Protein AF-A0A815RSJ5-F1 (afdb_monomer_lite)

Radius of gyration: 25.05 Å; chains: 1; bounding box: 71×48×72 Å

Sequence (304 aa):
MDLLEYSMAPLLKPIFGGISSICAVGWFISDLWLIIIIMQFIYINKNDDKRVDIVYCIWFLLITLVNIRWSYTSPRSTTPSTSPETLPFLNHNMFKRIFIRTSFGLLFHFCGLMYRKHIEKYQAILFTGRNFLLAFIIICQIVYYYGNDTYYLHYNADFKFAPVWLPILTSCIGIYLYIFVAKCASKHIADDDILIKIGNETYHIMCLHLLVYFFLNIIMITMFQEKNFQFLISNEIYRYQSEKNWPLYLSSALLIPTFGAIYTRKLAKRIIGSIISAKLNRKLTHSPYFSTLVHKRHYDELLK

pLDDT: mean 71.58, std 17.38, range [36.09, 95.31]

Secondary structure (DSSP, 8-state):
--SHHHHHHHHHHHHHHHHHHHHHHHHHHHHHHHHHHHHHHHHHT--S-HHHHHHHHHHHHHHHHHHHHHHHHSPP--S----TTS-GGG-HHHHHHHHHHHHHHHHHHHHHHHIIIIIGGGHHHHS-HHHHHHHHHHHHHHHHHH-----BTTTT-B-TT--TTHHHHHHHHHHHHHHHHHHHHHTSS-TTSHHHHHHHTHHHHHHHHHHHHHHHHHHHHHHHT-TTHHHHHS-TT--TTHHHHHHHHHHHHHHHHHHHHHHHHHHHHHHHHHHHHHHHHHHHTT-TT--SSSTTHHHHHHT-

Organism: Adineta ricciae (NCBI:txid249248)

Foldseek 3Di:
DPDVCVVCVVVCLVVVLLVLLVCLLVLVVVLVVVLVVVVVVCVVVDDPDLVSLVVQLVVLLVQLLVLLVVLVPDDPPPDPPPDPPDPPPDDPQSVSLSSNLSSVVSNVVSVVVSCVPPPVVCCVVCLDPVNLVVLVVVLVVLCVPVNPQDQDSSPRSDRDPDNSCSVVSNVVSVVSNVVSVCVVVVVVDDCPDPVVLLVVQVVLLSSCLLVQQLVQLVVVCVVVVDPPSSVSSSDSPDRPVCVVCVVVSVCRSRPVSSVVVVVVVVVVVVVVVVVVVVVVVVVVVPDPDDDDDPPPPVVVVVVD

Structure (mmCIF, N/CA/C/O backbone):
data_AF-A0A815RSJ5-F1
#
_entry.id   AF-A0A815RSJ5-F1
#
loop_
_atom_site.group_PDB
_atom_site.id
_atom_site.type_symbol
_atom_site.label_atom_id
_atom_site.label_alt_id
_atom_site.label_comp_id
_atom_site.label_asym_id
_atom_site.label_entity_id
_atom_site.label_seq_id
_atom_site.pdbx_PDB_ins_code
_atom_site.Cartn_x
_atom_site.Cartn_y
_atom_site.Cartn_z
_atom_site.occupancy
_atom_site.B_iso_or_equiv
_atom_site.auth_seq_id
_atom_site.auth_comp_id
_atom_site.auth_asym_id
_atom_site.auth_atom_id
_atom_site.pdbx_PDB_model_num
ATOM 1 N N . MET A 1 1 ? 49.356 -13.315 -9.509 1.00 47.16 1 MET A N 1
ATOM 2 C CA . MET A 1 1 ? 48.293 -13.548 -8.514 1.00 47.16 1 MET A CA 1
ATOM 3 C C . MET A 1 1 ? 46.963 -13.664 -9.268 1.00 47.16 1 MET A C 1
ATOM 5 O O . MET A 1 1 ? 45.997 -13.046 -8.875 1.00 47.16 1 MET A O 1
ATOM 9 N N . ASP A 1 2 ? 46.916 -14.447 -10.366 1.00 45.62 2 ASP A N 1
ATOM 10 C CA . ASP A 1 2 ? 46.020 -14.133 -11.508 1.00 45.62 2 ASP A CA 1
ATOM 11 C C . ASP A 1 2 ? 45.452 -15.357 -12.257 1.00 45.62 2 ASP A C 1
ATOM 13 O O . ASP A 1 2 ? 45.192 -15.300 -13.453 1.00 45.62 2 ASP A O 1
ATOM 17 N N . LEU A 1 3 ? 45.250 -16.496 -11.590 1.00 39.69 3 LEU A N 1
ATOM 18 C CA . LEU A 1 3 ? 44.583 -17.661 -12.215 1.00 39.69 3 LEU A CA 1
ATOM 19 C C . LEU A 1 3 ? 43.411 -18.215 -11.392 1.00 39.69 3 LEU A C 1
ATOM 21 O O . LEU A 1 3 ? 42.549 -18.901 -11.935 1.00 39.69 3 LEU A O 1
ATOM 25 N N . LEU A 1 4 ? 43.328 -17.868 -10.103 1.00 39.19 4 LEU A N 1
ATOM 26 C CA . LEU A 1 4 ? 42.218 -18.250 -9.221 1.00 39.19 4 LEU A CA 1
ATOM 27 C C . LEU A 1 4 ? 41.029 -17.274 -9.285 1.00 39.19 4 LEU A C 1
ATOM 29 O O . LEU A 1 4 ? 39.892 -17.701 -9.104 1.00 39.19 4 LEU A O 1
ATOM 33 N N . GLU A 1 5 ? 41.250 -15.994 -9.605 1.00 38.41 5 GLU A N 1
ATOM 34 C CA . GLU A 1 5 ? 40.162 -15.005 -9.725 1.00 38.41 5 GLU A CA 1
ATOM 35 C C . GLU A 1 5 ? 39.286 -15.227 -10.969 1.00 38.41 5 GLU A C 1
ATOM 37 O O . GLU A 1 5 ? 38.069 -15.041 -10.915 1.00 38.41 5 GLU A O 1
ATOM 42 N N . TYR A 1 6 ? 39.864 -15.713 -12.071 1.00 43.78 6 TYR A N 1
ATOM 43 C CA . TYR A 1 6 ? 39.133 -15.886 -13.331 1.00 43.78 6 TYR A CA 1
ATOM 44 C C . TYR A 1 6 ? 38.198 -17.108 -13.343 1.00 43.78 6 TYR A C 1
ATOM 46 O O . TYR A 1 6 ? 37.181 -17.090 -14.036 1.00 43.78 6 TYR A O 1
ATOM 54 N N . SER A 1 7 ? 38.489 -18.159 -12.561 1.00 50.09 7 SER A N 1
ATOM 55 C CA . SER A 1 7 ? 37.645 -19.369 -12.523 1.00 50.09 7 SER A CA 1
ATOM 56 C C . SER A 1 7 ? 36.479 -19.269 -11.530 1.00 50.09 7 SER A C 1
ATOM 58 O O . SER A 1 7 ? 35.445 -19.908 -11.722 1.00 50.09 7 SER A O 1
ATOM 60 N N . MET A 1 8 ? 36.604 -18.418 -10.507 1.00 39.16 8 MET A N 1
ATOM 61 C CA . MET A 1 8 ? 35.569 -18.192 -9.492 1.00 39.16 8 MET A CA 1
ATOM 62 C C . MET A 1 8 ? 34.555 -17.115 -9.905 1.00 39.16 8 MET A C 1
ATOM 64 O O . MET A 1 8 ? 33.393 -17.178 -9.501 1.00 39.16 8 MET A O 1
ATOM 68 N N . ALA A 1 9 ? 34.945 -16.155 -10.750 1.00 44.59 9 ALA A N 1
ATOM 69 C CA . ALA A 1 9 ? 34.082 -15.068 -11.219 1.00 44.59 9 ALA A CA 1
ATOM 70 C C . ALA A 1 9 ? 32.725 -15.511 -11.827 1.00 44.59 9 ALA A C 1
ATOM 72 O O . ALA A 1 9 ? 31.704 -14.929 -11.448 1.00 44.59 9 ALA A O 1
ATOM 73 N N . PRO A 1 10 ? 32.635 -16.531 -12.711 1.00 47.91 10 PRO A N 1
ATOM 74 C CA . PRO A 1 10 ? 31.347 -16.976 -13.258 1.00 47.91 10 PRO A CA 1
ATOM 75 C C . PRO A 1 10 ? 30.471 -17.721 -12.238 1.00 47.91 10 PRO A C 1
ATOM 77 O O . PRO A 1 10 ? 29.250 -17.720 -12.381 1.00 47.91 10 PRO A O 1
ATOM 80 N N . LEU A 1 11 ? 31.070 -18.309 -11.197 1.00 42.56 11 LEU A N 1
ATOM 81 C CA . LEU A 1 11 ? 30.381 -19.060 -10.140 1.00 42.56 11 LEU A CA 1
ATOM 82 C C . LEU A 1 11 ? 29.892 -18.142 -9.006 1.00 42.56 11 LEU A C 1
ATOM 84 O O . LEU A 1 11 ? 28.826 -18.360 -8.434 1.00 42.56 11 LEU A O 1
ATOM 88 N N . LEU A 1 12 ? 30.629 -17.063 -8.737 1.00 39.44 12 LEU A N 1
ATOM 89 C CA . LEU A 1 12 ? 30.280 -16.034 -7.759 1.00 39.44 12 LEU A CA 1
ATOM 90 C C . LEU A 1 12 ? 29.267 -15.015 -8.303 1.00 39.44 12 LEU A C 1
ATOM 92 O O . LEU A 1 12 ? 28.431 -14.530 -7.545 1.00 39.44 12 LEU A O 1
ATOM 96 N N . LYS A 1 13 ? 29.269 -14.721 -9.611 1.00 40.50 13 LYS A N 1
ATOM 97 C CA . LYS A 1 13 ? 28.299 -13.813 -10.260 1.00 40.50 13 LYS A CA 1
ATOM 98 C C . LYS A 1 13 ? 26.822 -14.127 -9.953 1.00 40.50 13 LYS A C 1
ATOM 100 O O . LYS A 1 13 ? 26.101 -13.198 -9.596 1.00 40.50 13 LYS A O 1
ATOM 105 N N . PRO A 1 14 ? 26.333 -15.380 -10.061 1.00 40.97 14 PRO A N 1
ATO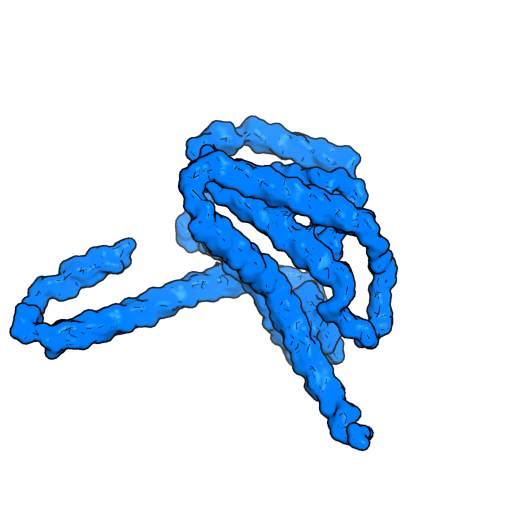M 106 C CA . PRO A 1 14 ? 24.950 -15.712 -9.713 1.00 40.97 14 PRO A CA 1
ATOM 107 C C . PRO A 1 14 ? 24.681 -15.651 -8.204 1.00 40.97 14 PRO A C 1
ATOM 109 O O . PRO A 1 14 ? 23.566 -15.317 -7.815 1.00 40.97 14 PRO A O 1
ATOM 112 N N . ILE A 1 15 ? 25.684 -15.899 -7.354 1.00 40.94 15 ILE A N 1
ATOM 113 C CA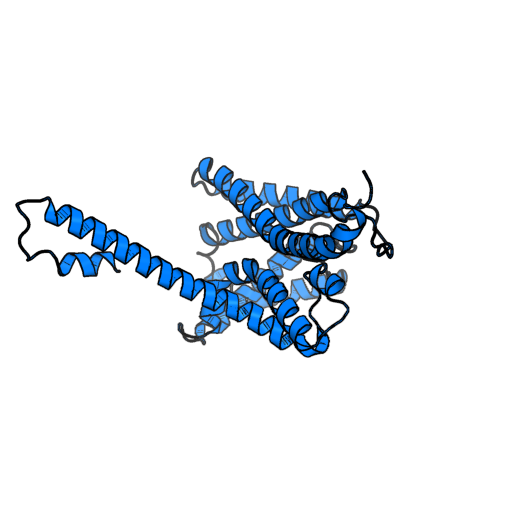 . ILE A 1 15 ? 25.560 -15.766 -5.894 1.00 40.94 15 ILE A CA 1
ATOM 114 C C . ILE A 1 15 ? 25.423 -14.286 -5.516 1.00 40.94 15 ILE A C 1
ATOM 116 O O . ILE A 1 15 ? 24.490 -13.923 -4.808 1.00 40.94 15 ILE A O 1
ATOM 120 N N . PHE A 1 16 ? 26.271 -13.408 -6.055 1.00 40.53 16 PHE A N 1
ATOM 121 C CA . PHE A 1 16 ? 26.175 -11.962 -5.836 1.00 40.53 16 PHE A CA 1
ATOM 122 C C . PHE A 1 16 ? 24.953 -11.329 -6.517 1.00 40.53 16 PHE A C 1
ATOM 124 O O . PHE A 1 16 ? 24.381 -10.392 -5.969 1.00 40.53 16 PHE A O 1
ATOM 131 N N . GLY A 1 17 ? 24.508 -11.858 -7.661 1.00 36.81 17 GLY A N 1
ATOM 132 C CA . GLY A 1 17 ? 23.245 -11.478 -8.299 1.00 36.81 17 GLY A CA 1
ATOM 133 C C . GLY A 1 17 ? 22.021 -11.907 -7.486 1.00 36.81 17 GLY A C 1
ATOM 134 O O . GLY A 1 17 ? 21.095 -11.129 -7.328 1.00 36.81 17 GLY A O 1
ATOM 135 N N . GLY A 1 18 ? 22.034 -13.105 -6.895 1.00 38.84 18 GLY A N 1
ATOM 136 C CA . GLY A 1 18 ? 20.998 -13.548 -5.959 1.00 38.84 18 GLY A CA 1
ATOM 137 C C . GLY A 1 18 ? 20.997 -12.743 -4.657 1.00 38.84 18 GLY A C 1
ATOM 138 O O . GLY A 1 18 ? 19.932 -12.382 -4.166 1.00 38.84 18 GLY A O 1
ATOM 139 N N . ILE A 1 19 ? 22.175 -12.395 -4.128 1.00 41.12 19 ILE A N 1
ATOM 140 C CA . ILE A 1 19 ? 22.313 -11.496 -2.974 1.00 41.12 19 ILE A CA 1
ATOM 141 C C . ILE A 1 19 ? 21.809 -10.095 -3.325 1.00 41.12 19 ILE A C 1
ATOM 143 O O . ILE A 1 19 ? 21.107 -9.510 -2.512 1.00 41.12 19 ILE A O 1
ATOM 147 N N . SER A 1 20 ? 22.083 -9.562 -4.521 1.00 36.75 20 SER A N 1
ATOM 148 C CA . SER A 1 20 ? 21.582 -8.239 -4.917 1.00 36.75 20 SER A CA 1
ATOM 149 C C . SER A 1 20 ? 20.056 -8.205 -5.030 1.00 36.75 20 SER A C 1
ATOM 151 O O . SER A 1 20 ? 19.460 -7.209 -4.637 1.00 36.75 20 SER A O 1
ATOM 153 N N . SER A 1 21 ? 19.420 -9.302 -5.446 1.00 37.41 21 SER A N 1
ATOM 154 C CA . SER A 1 21 ? 17.959 -9.465 -5.460 1.00 37.41 21 SER A CA 1
ATOM 155 C C . SER A 1 21 ? 17.365 -9.696 -4.073 1.00 37.41 21 SER A C 1
ATOM 157 O O . SER A 1 21 ? 16.311 -9.173 -3.750 1.00 37.41 21 SER A O 1
ATOM 159 N N . ILE A 1 22 ? 18.050 -10.426 -3.191 1.00 41.84 22 ILE A N 1
ATOM 160 C CA . ILE A 1 22 ? 17.651 -10.513 -1.777 1.00 41.84 22 ILE A CA 1
ATOM 161 C C . ILE A 1 22 ? 17.796 -9.140 -1.103 1.00 41.84 22 ILE A C 1
ATOM 163 O O . ILE A 1 22 ? 16.955 -8.761 -0.294 1.00 41.84 22 ILE A O 1
ATOM 167 N N . CYS A 1 23 ? 18.826 -8.366 -1.457 1.00 40.06 23 CYS A N 1
ATOM 168 C CA . CYS A 1 23 ? 19.048 -6.996 -0.997 1.00 40.06 23 CYS A CA 1
ATOM 169 C C . CYS A 1 23 ? 18.103 -5.985 -1.642 1.00 40.06 23 CYS A C 1
ATOM 171 O O . CYS A 1 23 ? 17.888 -4.926 -1.061 1.00 40.06 23 CYS A O 1
ATOM 173 N N . ALA A 1 24 ? 17.531 -6.288 -2.802 1.00 39.97 24 ALA A N 1
ATOM 174 C CA . ALA A 1 24 ? 16.532 -5.448 -3.421 1.00 39.97 24 ALA A CA 1
ATOM 175 C C . ALA A 1 24 ? 15.126 -5.783 -2.842 1.00 39.97 24 ALA A C 1
ATOM 177 O O . ALA A 1 24 ? 14.428 -4.884 -2.400 1.00 39.97 24 ALA A O 1
ATOM 178 N N . VAL A 1 25 ? 14.786 -7.025 -2.492 1.00 44.03 25 VAL A N 1
ATOM 179 C CA . VAL A 1 25 ? 13.649 -7.279 -1.578 1.00 44.03 25 VAL A CA 1
ATOM 180 C C . VAL A 1 25 ? 13.956 -6.629 -0.218 1.00 44.03 25 VAL A C 1
ATOM 182 O O . VAL A 1 25 ? 13.093 -6.064 0.461 1.00 44.03 25 VAL A O 1
ATOM 185 N N . GLY A 1 26 ? 15.247 -6.615 0.109 1.00 44.78 26 GLY A N 1
ATOM 186 C CA . GLY A 1 26 ? 15.879 -5.857 1.166 1.00 44.78 26 GLY A CA 1
ATOM 187 C C . GLY A 1 26 ? 15.714 -4.340 1.071 1.00 44.78 26 GLY A C 1
ATOM 188 O O . GLY A 1 26 ? 15.792 -3.727 2.123 1.00 44.78 26 GLY A O 1
ATOM 189 N N . TRP A 1 27 ? 15.439 -3.719 -0.090 1.00 51.06 27 TRP A N 1
ATOM 190 C CA . TRP A 1 27 ? 15.245 -2.262 -0.188 1.00 51.06 27 TRP A CA 1
ATOM 191 C C . TRP A 1 27 ? 13.913 -1.854 0.437 1.00 51.06 27 TRP A C 1
ATOM 193 O O . TRP A 1 27 ? 13.852 -0.866 1.162 1.00 51.06 27 TRP A O 1
ATOM 203 N N . PHE A 1 28 ? 12.849 -2.643 0.239 1.00 52.19 28 PHE A N 1
ATOM 204 C CA . PHE A 1 28 ? 11.576 -2.392 0.921 1.00 52.19 28 PHE A CA 1
ATOM 205 C C . PHE A 1 28 ? 11.708 -2.660 2.419 1.00 52.19 28 PHE A C 1
ATOM 207 O O . PHE A 1 28 ? 11.198 -1.897 3.232 1.00 52.19 28 PHE A O 1
ATOM 214 N N . ILE A 1 29 ? 12.442 -3.716 2.787 1.00 54.44 29 ILE A N 1
ATOM 215 C CA . ILE A 1 29 ? 12.760 -4.033 4.181 1.00 54.44 29 ILE A CA 1
ATOM 216 C C . ILE A 1 29 ? 13.626 -2.928 4.802 1.00 54.44 29 ILE A C 1
ATOM 218 O O . ILE A 1 29 ? 13.365 -2.552 5.935 1.00 54.44 29 ILE A O 1
ATOM 222 N N . SER A 1 30 ? 14.603 -2.358 4.093 1.00 56.44 30 SER A N 1
ATOM 223 C CA . SER A 1 30 ? 15.449 -1.266 4.582 1.00 56.44 30 SER A CA 1
ATOM 224 C C . SER A 1 30 ? 14.679 0.041 4.693 1.00 56.44 30 SER A C 1
ATOM 226 O O . SER A 1 30 ? 14.844 0.737 5.688 1.00 56.44 30 SER A O 1
ATOM 228 N N . ASP A 1 31 ? 13.800 0.344 3.733 1.00 61.44 31 ASP A N 1
ATOM 229 C CA . ASP A 1 31 ? 12.879 1.482 3.808 1.00 61.44 31 ASP A CA 1
ATOM 230 C C . ASP A 1 31 ? 11.940 1.303 5.011 1.00 61.44 31 ASP A C 1
ATOM 232 O O . ASP A 1 31 ? 11.745 2.228 5.794 1.00 61.44 31 ASP A O 1
ATOM 236 N N . LEU A 1 32 ? 11.426 0.089 5.237 1.00 61.50 32 LEU A N 1
ATOM 237 C CA . LEU A 1 32 ? 10.630 -0.257 6.414 1.00 61.50 32 LEU A CA 1
ATOM 238 C C . LEU A 1 32 ? 11.408 -0.156 7.718 1.00 61.50 32 LEU A C 1
ATOM 240 O O . LEU A 1 32 ? 10.877 0.368 8.686 1.00 61.50 32 LEU A O 1
ATOM 244 N N . TRP A 1 33 ? 12.643 -0.648 7.772 1.00 63.12 33 TRP A N 1
ATOM 245 C CA . TRP A 1 33 ? 13.498 -0.534 8.951 1.00 63.12 33 TRP A CA 1
ATOM 246 C C . TRP A 1 33 ? 13.821 0.922 9.240 1.00 63.12 33 TRP A C 1
ATOM 248 O O . TRP A 1 33 ? 13.746 1.330 10.392 1.00 63.12 33 TRP A O 1
ATOM 258 N N . LEU A 1 34 ? 14.108 1.721 8.214 1.00 66.12 34 LEU A N 1
ATOM 259 C CA . LEU A 1 34 ? 14.315 3.156 8.348 1.00 66.12 34 LEU A CA 1
ATOM 260 C C . LEU A 1 34 ? 13.045 3.834 8.874 1.00 66.12 34 LEU A C 1
ATOM 262 O O . LEU A 1 34 ? 13.120 4.610 9.823 1.00 66.12 34 LEU A O 1
ATOM 266 N N . ILE A 1 35 ? 11.876 3.479 8.333 1.00 64.94 35 ILE A N 1
ATOM 267 C CA . ILE A 1 35 ? 10.573 3.923 8.838 1.00 64.94 35 ILE A CA 1
ATOM 268 C C . ILE A 1 35 ? 10.404 3.519 10.305 1.00 64.94 35 ILE A C 1
ATOM 270 O O . ILE A 1 35 ? 10.089 4.373 11.122 1.00 64.94 35 ILE A O 1
ATOM 274 N N . ILE A 1 36 ? 10.654 2.260 10.668 1.00 66.44 36 ILE A N 1
ATOM 275 C CA . ILE A 1 36 ? 10.516 1.741 12.034 1.00 66.44 36 ILE A CA 1
ATOM 276 C C . ILE A 1 36 ? 11.479 2.449 12.991 1.00 66.44 36 ILE A C 1
ATOM 278 O O . ILE A 1 36 ? 11.067 2.813 14.086 1.00 66.44 36 ILE A O 1
ATOM 282 N N . ILE A 1 37 ? 12.731 2.686 12.595 1.00 70.62 37 ILE A N 1
ATOM 283 C CA . ILE A 1 37 ? 13.732 3.401 13.399 1.00 70.62 37 ILE A CA 1
ATOM 284 C C . ILE A 1 37 ? 13.288 4.846 13.620 1.00 70.62 37 ILE A C 1
ATOM 286 O O . ILE A 1 37 ? 13.251 5.309 14.759 1.00 70.62 37 ILE A O 1
ATOM 290 N N . ILE A 1 38 ? 12.891 5.545 12.552 1.00 71.06 38 ILE A N 1
ATOM 291 C CA . ILE A 1 38 ? 12.362 6.911 12.636 1.00 71.06 38 ILE A CA 1
ATOM 292 C C . ILE A 1 38 ? 11.119 6.934 13.531 1.00 71.06 38 ILE A C 1
ATOM 294 O O . ILE A 1 38 ? 10.977 7.809 14.379 1.00 71.06 38 ILE A O 1
ATOM 298 N N . MET A 1 39 ? 10.240 5.945 13.397 1.00 64.69 39 MET A N 1
ATOM 299 C CA . MET A 1 39 ? 9.044 5.808 14.215 1.00 64.69 39 MET A CA 1
ATOM 300 C C . MET A 1 39 ? 9.353 5.539 15.682 1.00 64.69 39 MET A C 1
ATOM 302 O O . MET A 1 39 ? 8.712 6.143 16.532 1.00 64.69 39 MET A O 1
ATOM 306 N N . GLN A 1 40 ? 10.307 4.664 15.998 1.00 65.94 40 GLN A N 1
ATOM 307 C CA . GLN A 1 40 ? 10.733 4.405 17.372 1.00 65.94 40 GLN A CA 1
ATOM 308 C C . GLN A 1 40 ? 11.357 5.656 17.980 1.00 65.94 40 GLN A C 1
ATOM 310 O O . GLN A 1 40 ? 11.006 6.021 19.096 1.00 65.94 40 GLN A O 1
ATOM 315 N N . PHE A 1 41 ? 12.200 6.366 17.228 1.00 69.50 41 PHE A N 1
ATOM 316 C CA . PHE A 1 41 ? 12.776 7.632 17.667 1.00 69.50 41 PHE A CA 1
ATOM 317 C C . PHE A 1 41 ? 11.699 8.693 17.931 1.00 69.50 41 PHE A C 1
ATOM 319 O O . PHE A 1 41 ? 11.739 9.382 18.949 1.00 69.50 41 PHE A O 1
ATOM 326 N N . ILE A 1 42 ? 10.701 8.802 17.051 1.00 67.94 42 ILE A N 1
ATOM 327 C CA . ILE A 1 42 ? 9.562 9.704 17.247 1.00 67.94 42 ILE A CA 1
ATOM 328 C C . ILE A 1 42 ? 8.733 9.262 18.453 1.00 67.94 42 ILE A C 1
ATOM 330 O O . ILE A 1 42 ? 8.402 10.097 19.282 1.00 67.94 42 ILE A O 1
ATOM 334 N N . TYR A 1 43 ? 8.426 7.971 18.583 1.00 67.81 43 TYR A N 1
ATOM 335 C CA . TYR A 1 43 ? 7.607 7.414 19.661 1.00 67.81 43 TYR A CA 1
ATOM 336 C C . TYR A 1 43 ? 8.255 7.593 21.038 1.00 67.81 43 TYR A C 1
ATOM 338 O O . TYR A 1 43 ? 7.570 7.988 21.974 1.00 67.81 43 TYR A O 1
ATOM 346 N N . ILE A 1 44 ? 9.569 7.375 21.148 1.00 65.25 44 ILE A N 1
ATOM 347 C CA . ILE A 1 44 ? 10.346 7.617 22.374 1.00 65.25 44 ILE A CA 1
ATOM 348 C C . ILE A 1 44 ? 10.261 9.091 22.796 1.00 65.25 44 ILE A C 1
ATOM 350 O O . ILE A 1 44 ? 10.221 9.386 23.986 1.00 65.25 44 ILE A O 1
ATOM 354 N N . ASN A 1 45 ? 10.181 10.011 21.834 1.00 62.50 45 ASN A N 1
ATOM 355 C CA . ASN A 1 45 ? 10.127 11.452 22.085 1.00 62.50 45 ASN A CA 1
ATOM 356 C C . ASN A 1 45 ? 8.701 12.031 22.086 1.00 62.50 45 ASN A C 1
ATOM 358 O O . ASN A 1 45 ? 8.525 13.250 22.153 1.00 62.50 45 ASN A O 1
ATOM 362 N N . LYS A 1 46 ? 7.666 11.190 21.978 1.00 61.25 46 LYS A N 1
ATOM 363 C CA . LYS A 1 46 ? 6.293 11.649 21.767 1.00 61.25 46 LYS A CA 1
ATOM 364 C C . LYS A 1 46 ? 5.539 11.812 23.083 1.00 61.25 46 LYS A C 1
ATOM 366 O O . LYS A 1 46 ? 5.299 10.844 23.794 1.00 61.25 46 LYS A O 1
ATOM 371 N N . ASN A 1 47 ? 5.044 13.025 23.321 1.00 61.91 47 ASN A N 1
ATOM 372 C CA . ASN A 1 47 ? 3.884 13.259 24.182 1.00 61.91 47 ASN A CA 1
ATOM 373 C C . ASN A 1 47 ? 2.595 12.975 23.393 1.00 61.91 47 ASN A C 1
ATOM 375 O O . ASN A 1 47 ? 2.527 13.279 22.201 1.00 61.91 47 ASN A O 1
ATOM 379 N N . ASP A 1 48 ? 1.564 12.419 24.037 1.00 64.88 48 ASP A N 1
ATOM 380 C CA . ASP A 1 48 ? 0.306 11.966 23.403 1.00 64.88 48 ASP A CA 1
ATOM 381 C C . ASP A 1 48 ? -0.635 13.121 22.969 1.00 64.88 48 ASP A C 1
ATOM 383 O O . ASP A 1 48 ? -1.860 13.023 22.996 1.00 64.88 48 ASP A O 1
ATOM 387 N N . ASP A 1 49 ? -0.055 14.251 22.563 1.00 69.56 49 ASP A N 1
ATOM 388 C CA . ASP A 1 49 ? -0.755 15.465 22.159 1.00 69.56 49 ASP A CA 1
ATOM 389 C C . ASP A 1 49 ? -1.106 15.430 20.660 1.00 69.56 49 ASP A C 1
ATOM 391 O O . ASP A 1 49 ? -0.257 15.243 19.784 1.00 69.56 49 ASP A O 1
ATOM 395 N N . LYS A 1 50 ? -2.377 15.696 20.343 1.00 71.69 50 LYS A N 1
ATOM 396 C CA . LYS A 1 50 ? -2.886 15.877 18.975 1.00 71.69 50 LYS A CA 1
ATOM 397 C C . LYS A 1 50 ? -2.080 16.901 18.165 1.00 71.69 50 LYS A C 1
ATOM 399 O O . LYS A 1 50 ? -1.949 16.750 16.950 1.00 71.69 50 LYS A O 1
ATOM 404 N N . ARG A 1 51 ? -1.552 17.947 18.809 1.00 72.31 51 ARG A N 1
ATOM 405 C CA . ARG A 1 51 ? -0.726 18.971 18.148 1.00 72.31 51 ARG A CA 1
ATOM 406 C C . ARG A 1 51 ? 0.540 18.360 17.556 1.00 72.31 51 ARG A C 1
ATOM 408 O O . ARG A 1 51 ? 0.915 18.709 16.441 1.00 72.31 51 ARG A O 1
ATOM 415 N N . VAL A 1 52 ? 1.139 17.402 18.257 1.00 75.38 52 VAL A N 1
ATOM 416 C CA . VAL A 1 52 ? 2.358 16.707 17.832 1.00 75.38 52 VAL A CA 1
ATOM 417 C C . VAL A 1 52 ? 2.096 15.864 16.575 1.00 75.38 52 VAL A C 1
ATOM 419 O O . VAL A 1 52 ? 2.883 15.909 15.633 1.00 75.38 52 VAL A O 1
ATOM 422 N N . ASP A 1 53 ? 0.948 15.182 16.491 1.00 77.31 53 ASP A N 1
ATOM 423 C CA . ASP A 1 53 ? 0.560 14.402 15.302 1.00 77.31 53 ASP A CA 1
ATOM 424 C C . ASP A 1 53 ? 0.406 15.267 14.043 1.00 77.31 53 ASP A C 1
ATOM 426 O O . ASP A 1 53 ? 0.892 14.905 12.968 1.00 77.31 53 ASP A O 1
ATOM 430 N N . ILE A 1 54 ? -0.259 16.419 14.175 1.00 80.06 54 ILE A N 1
ATOM 431 C CA . ILE A 1 54 ? -0.469 17.360 13.066 1.00 80.06 54 ILE A CA 1
ATOM 432 C C . ILE A 1 54 ? 0.868 17.944 12.610 1.00 80.06 54 ILE A C 1
ATOM 434 O O . ILE A 1 54 ? 1.128 18.013 11.410 1.00 80.06 54 ILE A O 1
ATOM 438 N N . VAL A 1 55 ? 1.730 18.321 13.558 1.00 83.50 55 VAL A N 1
ATOM 439 C CA . VAL A 1 55 ? 3.070 18.840 13.266 1.00 83.50 55 VAL A CA 1
ATOM 440 C C . VAL A 1 55 ? 3.877 17.815 12.470 1.00 83.50 55 VAL A C 1
ATOM 442 O O . VAL A 1 55 ? 4.423 18.174 11.429 1.00 83.50 55 VAL A O 1
ATOM 445 N N . TYR A 1 56 ? 3.891 16.537 12.865 1.00 82.38 56 TYR A N 1
ATOM 446 C CA . TYR A 1 56 ? 4.573 15.497 12.086 1.00 82.38 56 TYR A CA 1
ATOM 447 C C . TYR A 1 56 ? 3.978 15.318 10.688 1.00 82.38 56 TYR A C 1
ATOM 449 O O . TYR A 1 56 ? 4.737 15.229 9.725 1.00 82.38 56 TYR A O 1
ATOM 457 N N . CYS A 1 57 ? 2.649 15.329 10.541 1.00 84.00 57 CYS A N 1
ATOM 458 C CA . CYS A 1 57 ? 2.019 15.254 9.218 1.00 84.00 57 CYS A CA 1
ATOM 459 C C . CYS A 1 57 ? 2.464 16.410 8.311 1.00 84.00 57 CYS A C 1
ATOM 461 O O . CYS A 1 57 ? 2.808 16.178 7.155 1.00 84.00 57 CYS A O 1
ATOM 463 N N . ILE A 1 58 ? 2.501 17.640 8.835 1.00 85.88 58 ILE A N 1
ATOM 464 C CA . ILE A 1 58 ? 2.953 18.822 8.087 1.00 85.88 58 ILE A CA 1
ATOM 465 C C . ILE A 1 58 ? 4.436 18.696 7.726 1.00 85.88 58 ILE A C 1
ATOM 467 O O . ILE A 1 58 ? 4.805 18.929 6.577 1.00 85.88 58 ILE A O 1
ATOM 471 N N . TRP A 1 59 ? 5.288 18.282 8.666 1.00 86.31 59 TRP A N 1
ATOM 472 C CA . TRP A 1 59 ? 6.713 18.076 8.406 1.00 86.31 59 TRP A CA 1
ATOM 473 C C . TRP A 1 59 ? 6.956 17.040 7.312 1.00 86.31 59 TRP A C 1
ATOM 475 O O . TRP A 1 59 ? 7.669 17.321 6.349 1.00 86.31 59 TRP A O 1
ATOM 485 N N . PHE A 1 60 ? 6.332 15.865 7.410 1.00 86.56 60 PHE A N 1
ATOM 486 C CA . PHE A 1 60 ? 6.482 14.829 6.390 1.00 86.56 60 PHE A CA 1
ATOM 487 C C . PHE A 1 60 ? 5.854 15.231 5.057 1.00 86.56 60 PHE A C 1
ATOM 489 O O . PHE A 1 60 ? 6.386 14.854 4.015 1.00 86.56 60 PHE A O 1
ATOM 496 N N . LEU A 1 61 ? 4.795 16.047 5.058 1.00 87.25 61 LEU A N 1
ATOM 497 C CA . LEU A 1 61 ? 4.236 16.623 3.838 1.00 87.25 61 LEU A CA 1
ATOM 498 C C . LEU A 1 61 ? 5.259 17.531 3.150 1.00 87.25 61 LEU A C 1
ATOM 500 O O . LEU A 1 61 ? 5.531 17.349 1.967 1.00 87.25 61 LEU A O 1
ATOM 504 N N . LEU A 1 62 ? 5.868 18.462 3.889 1.00 87.44 62 LEU A N 1
ATOM 505 C CA . LEU A 1 62 ? 6.883 19.371 3.354 1.00 87.44 62 LEU A CA 1
ATOM 506 C C . LEU A 1 62 ? 8.107 18.610 2.833 1.00 87.44 62 LEU A C 1
ATOM 508 O O . LEU A 1 62 ? 8.538 18.854 1.708 1.00 87.44 62 LEU A O 1
ATOM 512 N N . ILE A 1 63 ? 8.620 17.642 3.600 1.00 87.31 63 ILE A N 1
ATOM 513 C CA . ILE A 1 63 ? 9.738 16.784 3.176 1.00 87.31 63 ILE A CA 1
ATOM 514 C C . ILE A 1 63 ? 9.372 16.025 1.896 1.00 87.31 63 ILE A C 1
ATOM 516 O O . ILE A 1 63 ? 10.163 15.984 0.956 1.00 87.31 63 ILE A O 1
ATOM 520 N N . THR A 1 64 ? 8.163 15.464 1.824 1.00 86.00 64 THR A N 1
ATOM 521 C CA . THR A 1 64 ? 7.695 14.730 0.640 1.00 86.00 64 THR A CA 1
ATOM 522 C C . THR A 1 64 ? 7.595 15.646 -0.577 1.00 86.00 64 THR A C 1
ATOM 524 O O . THR A 1 64 ? 8.064 15.276 -1.649 1.00 86.00 64 THR A O 1
ATOM 527 N N . LEU A 1 65 ? 7.055 16.860 -0.431 1.00 86.81 65 LEU A N 1
ATOM 528 C CA . LEU A 1 65 ? 6.981 17.839 -1.519 1.00 86.81 65 LEU A CA 1
ATOM 529 C C . LEU A 1 65 ? 8.379 18.247 -2.009 1.00 86.81 65 LEU A C 1
ATOM 531 O O . LEU A 1 65 ? 8.620 18.280 -3.215 1.00 86.81 65 LEU A O 1
ATOM 535 N N . VAL A 1 66 ? 9.320 18.501 -1.094 1.00 86.94 66 VAL A N 1
ATOM 536 C CA . VAL A 1 66 ? 10.721 18.794 -1.440 1.00 86.94 66 VAL A CA 1
ATOM 537 C C . VAL A 1 66 ? 11.345 17.619 -2.192 1.00 86.94 66 VAL A C 1
ATOM 539 O O . VAL A 1 66 ? 11.978 17.822 -3.225 1.00 86.94 66 VAL A O 1
ATOM 542 N N . ASN A 1 67 ? 11.110 16.390 -1.738 1.00 83.81 67 ASN A N 1
ATOM 543 C CA . ASN A 1 67 ? 11.639 15.181 -2.361 1.00 83.81 67 ASN A CA 1
ATOM 544 C C . ASN A 1 67 ? 11.031 14.907 -3.748 1.00 83.81 67 ASN A C 1
ATOM 546 O O . ASN A 1 67 ? 11.762 14.549 -4.673 1.00 83.81 67 ASN A O 1
ATOM 550 N N . ILE A 1 68 ? 9.728 15.132 -3.937 1.00 81.56 68 ILE A N 1
ATOM 551 C CA . ILE A 1 68 ? 9.079 15.056 -5.257 1.00 81.56 68 ILE A CA 1
ATOM 552 C C . ILE A 1 68 ? 9.646 16.142 -6.180 1.00 81.56 68 ILE A C 1
ATOM 554 O O . ILE A 1 68 ? 10.019 15.854 -7.313 1.00 81.56 68 ILE A O 1
ATOM 558 N N . ARG A 1 69 ? 9.803 17.384 -5.699 1.00 83.94 69 ARG A N 1
ATOM 559 C CA . ARG A 1 69 ? 10.420 18.461 -6.491 1.00 83.94 69 ARG A CA 1
ATOM 560 C C . ARG A 1 69 ? 11.860 18.130 -6.864 1.00 83.94 69 ARG A C 1
ATOM 562 O O . ARG A 1 69 ? 12.264 18.378 -7.998 1.00 83.94 69 ARG A O 1
ATOM 569 N N . TRP A 1 70 ? 12.617 17.553 -5.934 1.00 80.00 70 TRP A N 1
ATOM 570 C CA . TRP A 1 70 ? 13.966 17.073 -6.193 1.00 80.00 70 TRP A CA 1
ATOM 571 C C . TRP A 1 70 ? 13.949 15.979 -7.257 1.00 80.00 70 TRP A C 1
ATOM 573 O O . TRP A 1 70 ? 14.833 15.956 -8.109 1.00 80.00 70 TRP A O 1
ATOM 583 N N . SER A 1 71 ? 12.932 15.107 -7.284 1.00 75.75 71 SER A N 1
ATOM 584 C CA . SER A 1 71 ? 12.741 14.098 -8.335 1.00 75.75 71 SER A CA 1
ATOM 585 C C . SER A 1 71 ? 12.795 14.708 -9.746 1.00 75.75 71 SER A C 1
ATOM 587 O O . SER A 1 71 ? 13.533 14.186 -10.582 1.00 75.75 71 SER A O 1
ATOM 589 N N . TYR A 1 72 ? 12.186 15.883 -9.950 1.00 73.31 72 TYR A N 1
ATOM 590 C CA . TYR A 1 72 ? 12.128 16.591 -11.241 1.00 73.31 72 TYR A CA 1
ATOM 591 C C . TYR A 1 72 ? 13.432 17.217 -11.710 1.00 73.31 72 TYR A C 1
ATOM 593 O O . TYR A 1 72 ? 13.596 17.436 -12.907 1.00 73.31 72 TYR A O 1
ATOM 601 N N . THR A 1 73 ? 14.353 17.524 -10.798 1.00 72.12 73 THR A N 1
ATOM 602 C CA . THR A 1 73 ? 15.603 18.209 -11.149 1.00 72.12 73 THR A CA 1
ATOM 603 C C . THR A 1 73 ? 16.744 17.255 -11.486 1.00 72.12 73 THR A C 1
ATOM 605 O O . THR A 1 73 ? 17.804 17.713 -11.905 1.00 72.12 73 THR A O 1
ATOM 608 N N . SER A 1 74 ? 16.561 15.935 -11.344 1.00 61.66 74 SER A N 1
ATOM 609 C CA . SER A 1 74 ? 17.598 14.997 -11.785 1.00 61.66 74 SER A CA 1
ATOM 610 C C . SER A 1 74 ? 17.561 14.799 -13.295 1.00 61.66 74 SER A C 1
ATOM 612 O O . SER A 1 74 ? 16.477 14.610 -13.851 1.00 61.66 74 SER A O 1
ATOM 614 N N . PRO A 1 75 ? 18.736 14.735 -13.949 1.00 55.97 75 PRO A N 1
ATOM 615 C CA . PRO A 1 75 ? 18.826 14.297 -15.331 1.00 55.97 75 PRO A CA 1
ATOM 616 C C . PRO A 1 75 ? 18.132 12.941 -15.469 1.00 55.97 75 PRO A C 1
ATOM 618 O O . PRO A 1 75 ? 18.456 11.998 -14.740 1.00 55.97 75 PRO A O 1
ATOM 621 N N . ARG A 1 76 ? 17.162 12.833 -16.387 1.00 55.12 76 ARG A N 1
ATOM 622 C CA . ARG A 1 76 ? 16.625 11.527 -16.774 1.00 55.12 76 ARG A CA 1
ATOM 623 C C . ARG A 1 76 ? 17.801 10.708 -17.289 1.00 55.12 76 ARG A C 1
ATOM 625 O O . ARG A 1 76 ? 18.408 11.085 -18.286 1.00 55.12 76 ARG A O 1
ATOM 632 N N . SER A 1 77 ? 18.107 9.586 -16.648 1.00 48.31 77 SER A N 1
ATOM 633 C CA . SER A 1 77 ? 18.908 8.546 -17.286 1.00 48.31 77 SER A CA 1
ATOM 634 C C . SER A 1 77 ? 18.053 7.963 -18.414 1.00 48.31 77 SER A C 1
ATOM 636 O O . SER A 1 77 ? 17.290 7.022 -18.209 1.00 48.31 77 SER A O 1
ATOM 638 N N . THR A 1 78 ? 18.083 8.604 -19.581 1.00 40.47 78 THR A N 1
ATOM 639 C CA . THR A 1 78 ? 17.351 8.200 -20.790 1.00 40.47 78 THR A CA 1
ATOM 640 C C . THR A 1 78 ? 17.963 6.984 -21.473 1.00 40.47 78 THR A C 1
ATOM 642 O O . THR A 1 78 ? 17.397 6.485 -22.440 1.00 40.47 78 THR A O 1
ATOM 645 N N . THR A 1 79 ? 19.075 6.463 -20.969 1.00 37.41 79 THR A N 1
ATOM 646 C CA . THR A 1 79 ? 19.680 5.238 -21.471 1.00 37.41 79 THR A CA 1
ATOM 647 C C . THR A 1 79 ? 19.386 4.083 -20.513 1.00 37.41 79 THR A C 1
ATOM 649 O O . THR A 1 79 ? 19.857 4.097 -19.373 1.00 37.41 79 THR A O 1
ATOM 652 N N . PRO A 1 80 ? 18.636 3.046 -20.942 1.00 40.34 80 PRO A N 1
ATOM 653 C CA . PRO A 1 80 ? 18.859 1.729 -20.374 1.00 40.34 80 PRO A CA 1
ATOM 654 C C . PRO A 1 80 ? 20.326 1.417 -20.664 1.00 40.34 80 PRO A C 1
ATOM 656 O O . PRO A 1 80 ? 20.723 1.348 -21.826 1.00 40.34 80 PRO A O 1
ATOM 659 N N . SER A 1 81 ? 21.159 1.347 -19.628 1.00 38.03 81 SER A N 1
ATOM 660 C CA . SER A 1 81 ? 22.549 0.934 -19.773 1.00 38.03 81 SER A CA 1
ATOM 661 C C . SER A 1 81 ? 22.550 -0.475 -20.359 1.00 38.03 81 SER A C 1
ATOM 663 O O . SER A 1 81 ? 22.277 -1.451 -19.667 1.00 38.03 81 SER A O 1
ATOM 665 N N . THR A 1 82 ? 22.807 -0.570 -21.658 1.00 37.88 82 THR A N 1
ATOM 666 C CA . THR A 1 82 ? 23.009 -1.823 -22.387 1.00 37.88 82 THR A CA 1
ATOM 667 C C . THR A 1 82 ? 24.359 -2.463 -22.056 1.00 37.88 82 THR A C 1
ATOM 669 O O . THR A 1 82 ? 24.629 -3.571 -22.508 1.00 37.88 82 THR A O 1
ATOM 672 N N . SER A 1 83 ? 25.200 -1.808 -21.247 1.00 36.09 83 SER A N 1
ATOM 673 C CA . SER A 1 83 ? 26.436 -2.375 -20.717 1.00 36.09 83 SER A CA 1
ATOM 674 C C . SER A 1 83 ? 26.186 -3.065 -19.361 1.00 36.09 83 SER A C 1
ATOM 676 O O . SER A 1 83 ? 25.785 -2.405 -18.401 1.00 36.09 83 SER A O 1
ATOM 678 N N . PRO A 1 84 ? 26.455 -4.378 -19.229 1.00 41.56 84 PRO A N 1
ATOM 679 C CA . PRO A 1 84 ? 26.302 -5.126 -17.974 1.00 41.56 84 PRO A CA 1
ATOM 680 C C . PRO A 1 84 ? 27.369 -4.809 -16.907 1.00 41.56 84 PRO A C 1
ATOM 682 O O . PRO A 1 84 ? 27.481 -5.540 -15.924 1.00 41.56 84 PRO A O 1
ATOM 685 N N . GLU A 1 85 ? 28.204 -3.786 -17.111 1.00 37.84 85 GLU A N 1
ATOM 686 C CA . GLU A 1 85 ? 29.479 -3.630 -16.395 1.00 37.84 85 GLU A CA 1
ATOM 687 C C . GLU A 1 85 ? 29.502 -2.525 -15.338 1.00 37.84 85 GLU A C 1
ATOM 689 O O . GLU A 1 85 ? 30.441 -2.456 -14.548 1.00 37.84 85 GLU A O 1
ATOM 694 N N . THR A 1 86 ? 28.467 -1.694 -15.230 1.00 40.53 86 THR A N 1
ATOM 695 C CA . THR A 1 86 ? 28.364 -0.773 -14.095 1.00 40.53 86 THR A CA 1
ATOM 696 C C . THR A 1 86 ? 27.533 -1.415 -12.998 1.00 40.53 86 THR A C 1
ATOM 698 O O . THR A 1 86 ? 26.310 -1.505 -13.083 1.00 40.53 86 THR A O 1
ATOM 701 N N . LEU A 1 87 ? 28.222 -1.878 -11.948 1.00 39.97 87 LEU A N 1
ATOM 702 C CA . LEU A 1 87 ? 27.622 -2.248 -10.667 1.00 39.97 87 LEU A CA 1
ATOM 703 C C . LEU A 1 87 ? 26.511 -1.227 -10.332 1.00 39.97 87 LEU A C 1
ATOM 705 O O . LEU A 1 87 ? 26.819 -0.054 -10.104 1.00 39.97 87 LEU A O 1
ATOM 709 N N . PRO A 1 88 ? 25.225 -1.615 -10.271 1.00 43.38 88 PRO A N 1
ATOM 710 C CA . PRO A 1 88 ? 24.123 -0.664 -10.093 1.00 43.38 88 PRO A CA 1
ATOM 711 C C . PRO A 1 88 ? 24.048 -0.095 -8.663 1.00 43.38 88 PRO A C 1
ATOM 713 O O . PRO A 1 88 ? 23.080 0.571 -8.300 1.00 43.38 88 PRO A O 1
ATOM 716 N N . PHE A 1 89 ?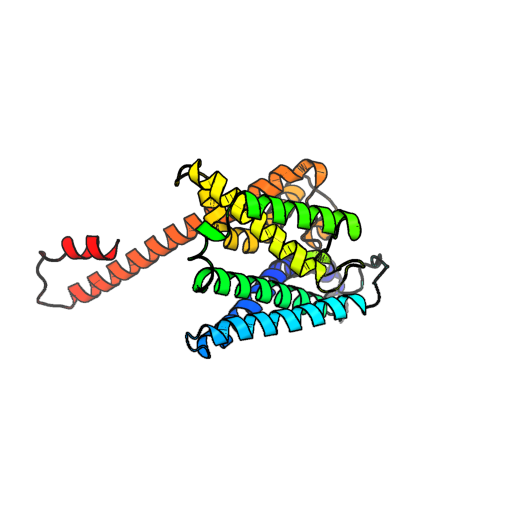 25.058 -0.364 -7.834 1.00 39.91 89 PHE A N 1
ATOM 717 C CA . PHE A 1 89 ? 24.905 -0.438 -6.389 1.00 39.91 89 PHE A CA 1
ATOM 718 C C . PHE A 1 89 ? 25.074 0.897 -5.650 1.00 39.91 89 PHE A C 1
ATOM 720 O O . PHE A 1 89 ? 24.657 0.997 -4.507 1.00 39.91 89 PHE A O 1
ATOM 727 N N . LEU A 1 90 ? 25.637 1.940 -6.268 1.00 41.09 90 LEU A N 1
ATOM 728 C CA . LEU A 1 90 ? 25.953 3.197 -5.562 1.00 41.09 90 LEU A CA 1
ATOM 729 C C . LEU A 1 90 ? 25.820 4.442 -6.446 1.00 41.09 90 LEU A C 1
ATOM 731 O O . LEU A 1 90 ? 26.557 5.413 -6.316 1.00 41.09 90 LEU A O 1
ATOM 735 N N . ASN A 1 91 ? 24.864 4.441 -7.371 1.00 52.25 91 ASN A N 1
ATOM 736 C CA . ASN A 1 91 ? 24.589 5.645 -8.148 1.00 52.25 91 ASN A CA 1
ATOM 737 C C . ASN A 1 91 ? 23.842 6.663 -7.261 1.00 52.25 91 ASN A C 1
ATOM 739 O O . ASN A 1 91 ? 22.929 6.265 -6.537 1.00 52.25 91 ASN A O 1
ATOM 743 N N . HIS A 1 92 ? 24.155 7.965 -7.338 1.00 50.91 92 HIS A N 1
ATOM 744 C CA . HIS A 1 92 ? 23.474 9.048 -6.584 1.00 50.91 92 HIS A CA 1
ATOM 745 C C . HIS A 1 92 ? 21.931 8.974 -6.650 1.00 50.91 92 HIS A C 1
ATOM 747 O O . HIS A 1 92 ? 21.219 9.414 -5.746 1.00 50.91 92 HIS A O 1
ATOM 753 N N . ASN A 1 93 ? 21.407 8.344 -7.701 1.00 64.88 93 ASN A N 1
ATOM 754 C CA . ASN A 1 93 ? 19.988 8.083 -7.907 1.00 64.88 93 ASN A CA 1
ATOM 755 C C . ASN A 1 93 ? 19.376 7.067 -6.916 1.00 64.88 93 ASN A C 1
ATOM 757 O O . ASN A 1 93 ? 18.166 7.087 -6.714 1.00 64.88 93 ASN A O 1
ATOM 761 N N . MET A 1 94 ? 20.159 6.186 -6.279 1.00 65.56 94 MET A N 1
ATOM 762 C CA . MET A 1 94 ? 19.663 5.177 -5.330 1.00 65.56 94 MET A CA 1
ATOM 763 C C . MET A 1 94 ? 19.224 5.799 -4.004 1.00 65.56 94 MET A C 1
ATOM 765 O O . MET A 1 94 ? 18.066 5.635 -3.625 1.00 65.56 94 MET A O 1
ATOM 769 N N . PHE A 1 95 ? 20.096 6.571 -3.347 1.00 70.19 95 PHE A N 1
ATOM 770 C CA . PHE A 1 95 ? 19.748 7.275 -2.106 1.00 70.19 95 PHE A CA 1
ATOM 771 C C . PHE A 1 95 ? 18.555 8.199 -2.310 1.00 70.19 95 PHE A C 1
ATOM 773 O O . PHE A 1 95 ? 17.616 8.191 -1.521 1.00 70.19 95 PHE A O 1
ATOM 780 N N . LYS A 1 96 ? 18.538 8.933 -3.424 1.00 72.44 96 LYS A N 1
ATOM 781 C CA . LYS A 1 96 ? 17.413 9.794 -3.784 1.00 72.44 96 LYS A CA 1
ATOM 782 C C . LYS A 1 96 ? 16.086 9.026 -3.844 1.00 72.44 96 LYS A C 1
ATOM 784 O O . LYS A 1 96 ? 15.086 9.486 -3.298 1.00 72.44 96 LYS A O 1
ATOM 789 N N . ARG A 1 97 ? 16.067 7.847 -4.477 1.00 72.44 97 ARG A N 1
ATOM 790 C CA . ARG A 1 97 ? 14.872 6.989 -4.549 1.00 72.44 97 ARG A CA 1
ATOM 791 C C . ARG A 1 97 ? 14.423 6.522 -3.165 1.00 72.44 97 ARG A C 1
ATOM 793 O O . ARG A 1 97 ? 13.235 6.625 -2.871 1.00 72.44 97 ARG A O 1
ATOM 800 N N . ILE A 1 98 ? 15.359 6.079 -2.327 1.00 74.31 98 ILE A N 1
ATOM 801 C CA . ILE A 1 98 ? 15.102 5.668 -0.936 1.00 74.31 98 ILE A CA 1
ATOM 802 C C . ILE A 1 98 ? 14.474 6.821 -0.144 1.00 74.31 98 ILE A C 1
ATOM 804 O O . ILE A 1 98 ? 13.431 6.644 0.481 1.00 74.31 98 ILE A O 1
ATOM 808 N N . PHE A 1 99 ? 15.042 8.029 -0.234 1.00 77.75 99 PHE A N 1
ATOM 809 C CA . PHE A 1 99 ? 14.521 9.209 0.461 1.00 77.75 99 PHE A CA 1
ATOM 810 C C . PHE A 1 99 ? 13.103 9.566 0.024 1.00 77.75 99 PHE A C 1
ATOM 812 O O . PHE A 1 99 ? 12.239 9.782 0.874 1.00 77.75 99 PHE A O 1
ATOM 819 N N . ILE A 1 100 ? 12.840 9.594 -1.285 1.00 78.94 100 ILE A N 1
ATOM 820 C CA . ILE A 1 100 ? 11.506 9.903 -1.803 1.00 78.94 100 ILE A CA 1
ATOM 821 C C . ILE A 1 100 ? 10.489 8.869 -1.307 1.00 78.94 100 ILE A C 1
ATOM 823 O O . ILE A 1 100 ? 9.478 9.254 -0.719 1.00 78.94 100 ILE A O 1
ATOM 827 N N . ARG A 1 101 ? 10.771 7.571 -1.479 1.00 77.00 101 ARG A N 1
ATOM 828 C CA . ARG A 1 101 ? 9.876 6.482 -1.050 1.00 77.00 101 ARG A CA 1
ATOM 829 C C . ARG A 1 101 ? 9.637 6.501 0.451 1.00 77.00 101 ARG A C 1
ATOM 831 O O . ARG A 1 101 ? 8.486 6.445 0.871 1.00 77.00 101 ARG A O 1
ATOM 838 N N . THR A 1 102 ? 10.698 6.655 1.241 1.00 79.31 102 THR A N 1
ATOM 839 C CA . THR A 1 102 ? 10.602 6.703 2.702 1.00 79.31 102 THR A CA 1
ATOM 840 C C . THR A 1 102 ? 9.793 7.913 3.153 1.00 79.31 102 THR A C 1
ATOM 842 O O . THR A 1 102 ? 8.877 7.760 3.953 1.00 79.31 102 THR A O 1
ATOM 845 N N . SER A 1 103 ? 10.047 9.108 2.604 1.00 82.56 103 SER A N 1
ATOM 846 C CA . SER A 1 103 ? 9.260 10.300 2.951 1.00 82.56 103 SER A CA 1
ATOM 847 C C . SER A 1 103 ? 7.781 10.155 2.594 1.00 82.56 103 SER A C 1
ATOM 849 O O . SER A 1 103 ? 6.925 10.472 3.416 1.00 82.56 103 SER A O 1
ATOM 851 N N . PHE A 1 104 ? 7.483 9.592 1.420 1.00 82.44 104 PHE A N 1
ATOM 852 C CA . PHE A 1 104 ? 6.119 9.363 0.957 1.00 82.44 104 PHE A CA 1
ATOM 853 C C . PHE A 1 104 ? 5.411 8.314 1.829 1.00 82.44 104 PHE A C 1
ATOM 855 O O . PHE A 1 104 ? 4.280 8.522 2.258 1.00 82.44 104 PHE A O 1
ATOM 862 N N . GLY A 1 105 ? 6.094 7.215 2.165 1.00 80.69 105 GLY A N 1
ATOM 863 C CA . GLY A 1 105 ? 5.593 6.192 3.083 1.00 80.69 105 GLY A CA 1
ATOM 864 C C . GLY A 1 105 ? 5.334 6.737 4.490 1.00 80.69 105 GLY A C 1
ATOM 865 O O . GLY A 1 105 ? 4.270 6.485 5.053 1.00 80.69 105 GLY A O 1
ATOM 866 N N . LEU A 1 106 ? 6.257 7.538 5.034 1.00 81.44 106 LEU A N 1
ATOM 867 C CA . LEU A 1 106 ? 6.097 8.196 6.335 1.00 81.44 106 LEU A CA 1
ATOM 868 C C . LEU A 1 106 ? 4.915 9.164 6.334 1.00 81.44 106 LEU A C 1
ATOM 870 O O . LEU A 1 106 ? 4.119 9.133 7.269 1.00 81.44 106 LEU A O 1
ATOM 874 N N . LEU A 1 107 ? 4.749 9.966 5.280 1.00 86.25 107 LEU A N 1
ATOM 875 C CA . LEU A 1 107 ? 3.599 10.857 5.138 1.00 86.25 107 LEU A CA 1
ATOM 876 C C . LEU A 1 107 ? 2.281 10.084 5.287 1.00 86.25 107 LEU A C 1
ATOM 878 O O . LEU A 1 107 ? 1.488 10.399 6.173 1.00 86.25 107 LEU A O 1
ATOM 882 N N . PHE A 1 108 ? 2.062 9.040 4.482 1.00 85.00 108 PHE A N 1
ATOM 883 C CA . PHE A 1 108 ? 0.814 8.272 4.550 1.00 85.00 108 PHE A CA 1
ATOM 884 C C . PHE A 1 108 ? 0.670 7.472 5.842 1.00 85.00 108 PHE A C 1
ATOM 886 O O . PHE A 1 108 ? -0.446 7.323 6.342 1.00 85.00 108 PHE A O 1
ATOM 893 N N . HIS A 1 109 ? 1.777 7.018 6.429 1.00 83.00 109 HIS A N 1
ATOM 894 C CA . HIS A 1 109 ? 1.761 6.394 7.743 1.00 83.00 109 HIS A CA 1
ATOM 895 C C . HIS A 1 109 ? 1.226 7.358 8.816 1.00 83.00 109 HIS A C 1
ATOM 897 O O . HIS A 1 109 ? 0.281 7.027 9.535 1.00 83.00 109 HIS A O 1
ATOM 903 N N . PHE A 1 110 ? 1.781 8.572 8.904 1.00 81.88 110 PHE A N 1
ATOM 904 C CA . PHE A 1 110 ? 1.336 9.579 9.870 1.00 81.88 110 PHE A CA 1
ATOM 905 C C . PHE A 1 110 ? -0.081 10.078 9.578 1.00 81.88 110 PHE A C 1
ATOM 907 O O . PHE A 1 110 ? -0.866 10.227 10.515 1.00 81.88 110 PHE A O 1
ATOM 914 N N . CYS A 1 111 ? -0.461 10.233 8.306 1.00 84.00 111 CYS A N 1
ATOM 915 C CA . CYS A 1 111 ? -1.852 10.496 7.936 1.00 84.00 111 CYS A CA 1
ATOM 916 C C . CYS A 1 111 ? -2.790 9.381 8.423 1.00 84.00 111 CYS A C 1
ATOM 918 O O . CYS A 1 111 ? -3.864 9.678 8.943 1.00 84.00 111 CYS A O 1
ATOM 920 N N . GLY A 1 112 ? -2.382 8.112 8.318 1.00 84.56 112 GLY A N 1
ATOM 921 C CA . GLY A 1 112 ? -3.130 6.964 8.831 1.00 84.56 112 GLY A CA 1
ATOM 922 C C . GLY A 1 112 ? -3.264 6.966 10.357 1.00 84.56 112 GLY A C 1
ATOM 923 O O . GLY A 1 112 ? -4.362 6.769 10.880 1.00 84.56 112 GLY A O 1
ATOM 924 N N . LEU A 1 113 ? -2.180 7.257 11.086 1.00 83.06 113 LEU A N 1
ATOM 925 C CA . LEU A 1 113 ? -2.217 7.414 12.546 1.00 83.06 113 LEU A CA 1
ATOM 926 C C . LEU A 1 113 ? -3.132 8.565 12.971 1.00 83.06 113 LEU A C 1
ATOM 928 O O . LEU A 1 113 ? -3.957 8.398 13.871 1.00 83.06 113 LEU A O 1
ATOM 932 N N . MET A 1 114 ? -3.015 9.719 12.310 1.00 83.56 114 MET A N 1
ATOM 933 C CA . MET A 1 114 ? -3.867 10.879 12.555 1.00 83.56 114 MET A CA 1
ATOM 934 C C . MET A 1 114 ? -5.332 10.547 12.264 1.00 83.56 114 MET A C 1
ATOM 936 O O . MET A 1 114 ? -6.208 10.909 13.052 1.00 83.56 114 MET A O 1
ATOM 940 N N . TYR A 1 115 ? -5.599 9.832 11.167 1.00 85.25 115 TYR A N 1
ATOM 941 C CA . TYR A 1 115 ? -6.940 9.378 10.829 1.00 85.25 115 TYR A CA 1
ATOM 942 C C . TYR A 1 115 ? -7.518 8.521 11.958 1.00 85.25 115 TYR A C 1
ATOM 944 O O . TYR A 1 115 ? -8.571 8.861 12.496 1.00 85.25 115 TYR A O 1
ATOM 952 N N . ARG A 1 116 ? -6.792 7.479 12.379 1.00 84.44 116 ARG A N 1
ATOM 953 C CA . ARG A 1 116 ? -7.229 6.547 13.426 1.00 84.44 116 ARG A CA 1
ATOM 954 C C . ARG A 1 116 ? -7.462 7.238 14.772 1.00 84.44 116 ARG A C 1
ATOM 956 O O . ARG A 1 116 ? -8.473 7.004 15.420 1.00 84.44 116 ARG A O 1
ATOM 963 N N . LYS A 1 117 ? -6.552 8.121 15.195 1.00 85.06 117 LYS A N 1
ATOM 964 C CA . LYS A 1 117 ? -6.661 8.807 16.494 1.00 85.06 117 LYS A CA 1
ATOM 965 C C . LYS A 1 117 ? -7.732 9.900 16.515 1.00 85.06 117 LYS A C 1
ATOM 967 O O . LYS A 1 117 ? -8.436 10.051 17.511 1.00 85.06 117 LYS A O 1
ATOM 972 N N . HIS A 1 118 ? -7.844 10.694 15.447 1.00 85.19 118 HIS A N 1
ATOM 973 C CA . HIS A 1 118 ? -8.554 11.981 15.509 1.00 85.19 118 HIS A CA 1
ATOM 974 C C . HIS A 1 118 ? -9.758 12.098 14.577 1.00 85.19 118 HIS A C 1
ATOM 976 O O . HIS A 1 118 ? -10.651 12.900 14.864 1.00 85.19 118 HIS A O 1
ATOM 982 N N . ILE A 1 119 ? -9.787 11.344 13.475 1.00 85.00 119 ILE A N 1
ATOM 983 C CA . ILE A 1 119 ? -10.760 11.520 12.383 1.00 85.00 119 ILE A CA 1
ATOM 984 C C . ILE A 1 119 ? -11.775 10.377 12.340 1.00 85.00 119 ILE A C 1
ATOM 986 O O . ILE A 1 119 ? -12.944 10.623 12.055 1.00 85.00 119 ILE A O 1
ATOM 990 N N . GLU A 1 120 ? -11.364 9.151 12.666 1.00 86.12 120 GLU A N 1
ATOM 991 C CA . GLU A 1 120 ? -12.180 7.937 12.550 1.00 86.12 120 GLU A CA 1
ATOM 992 C C . GLU A 1 120 ? -13.521 8.048 13.288 1.00 86.12 120 GLU A C 1
ATOM 994 O O . GLU A 1 120 ? -14.550 7.610 12.776 1.00 86.12 120 GLU A O 1
ATOM 999 N N . LYS A 1 121 ? -13.558 8.749 14.427 1.00 86.19 121 LYS A N 1
ATOM 1000 C CA . LYS A 1 121 ? -14.796 9.023 15.176 1.00 86.19 121 LYS A CA 1
ATOM 1001 C C . LYS A 1 121 ? -15.867 9.787 14.383 1.00 86.19 121 LYS A C 1
ATOM 1003 O O . LYS A 1 121 ? -17.048 9.674 14.687 1.00 86.19 121 LYS A O 1
ATOM 1008 N N . TYR A 1 122 ? -15.481 10.535 13.351 1.00 86.00 122 TYR A N 1
ATOM 1009 C CA . TYR A 1 122 ? -16.392 11.280 12.475 1.00 86.00 122 TYR A CA 1
ATOM 1010 C C . TYR A 1 122 ? -16.783 10.500 11.213 1.00 86.00 122 TYR A C 1
ATOM 1012 O O . TYR A 1 122 ? -17.342 11.068 10.274 1.00 86.00 122 TYR A O 1
ATOM 1020 N N . GLN A 1 123 ? -16.507 9.194 11.163 1.00 83.38 123 GLN A N 1
ATOM 1021 C CA . GLN A 1 123 ? -16.728 8.374 9.974 1.00 83.38 123 GLN A CA 1
ATOM 1022 C C . GLN A 1 123 ? -18.149 8.445 9.402 1.00 83.38 123 GLN A C 1
ATOM 1024 O O . GLN A 1 123 ? -18.296 8.444 8.183 1.00 83.38 123 GLN A O 1
ATOM 1029 N N . ALA A 1 124 ? -19.179 8.541 10.249 1.00 81.38 124 ALA A N 1
ATOM 1030 C CA . ALA A 1 124 ? -20.571 8.604 9.800 1.00 81.38 124 ALA A CA 1
ATOM 1031 C C . ALA A 1 124 ? -20.857 9.863 8.962 1.00 81.38 124 ALA A C 1
ATOM 1033 O O . ALA A 1 124 ? -21.667 9.830 8.042 1.00 81.38 124 ALA A O 1
ATOM 1034 N N . ILE A 1 125 ? -20.152 10.959 9.253 1.00 86.44 125 ILE A N 1
ATOM 1035 C CA . ILE A 1 125 ? -20.277 12.237 8.544 1.00 86.44 125 ILE A CA 1
ATOM 1036 C C . ILE A 1 125 ? -19.399 12.235 7.284 1.00 86.44 125 ILE A C 1
ATOM 1038 O O . ILE A 1 125 ? -19.783 12.773 6.245 1.00 86.44 125 ILE A O 1
ATOM 1042 N N . LEU A 1 126 ? -18.213 11.625 7.365 1.00 84.25 126 LEU A N 1
ATOM 1043 C CA . LEU A 1 126 ? -17.225 11.631 6.285 1.00 84.25 126 LEU A CA 1
ATOM 1044 C C . LEU A 1 126 ? -17.588 10.683 5.137 1.00 84.25 126 LEU A C 1
ATOM 1046 O O . LEU A 1 126 ? -17.460 11.067 3.974 1.00 84.25 126 LEU A O 1
ATOM 1050 N N . PHE A 1 127 ? -18.063 9.474 5.437 1.00 87.19 127 PHE A N 1
ATOM 1051 C CA . PHE A 1 127 ? -18.340 8.423 4.451 1.00 87.19 127 PHE A CA 1
ATOM 1052 C C . PHE A 1 127 ? -19.823 8.389 4.064 1.00 87.19 127 PHE A C 1
ATOM 1054 O O . PHE A 1 127 ? -20.522 7.405 4.289 1.00 87.19 127 PHE A O 1
ATOM 1061 N N . THR A 1 128 ? -20.304 9.483 3.474 1.00 91.12 128 THR A N 1
ATOM 1062 C CA . THR A 1 128 ? -21.660 9.577 2.908 1.00 91.12 128 THR A CA 1
ATOM 1063 C C . THR A 1 128 ? -21.622 9.444 1.387 1.00 91.12 128 THR A C 1
ATOM 1065 O O . THR A 1 128 ? -20.637 9.827 0.757 1.00 91.12 128 THR A O 1
ATOM 1068 N N . GLY A 1 129 ? -22.709 8.956 0.775 1.00 90.81 129 GLY A N 1
ATOM 1069 C CA . GLY A 1 129 ? -22.800 8.828 -0.688 1.00 90.81 129 GLY A CA 1
ATOM 1070 C C . GLY A 1 129 ? -22.592 10.158 -1.426 1.00 90.81 129 GLY A C 1
ATOM 1071 O O . GLY A 1 129 ? -21.956 10.190 -2.475 1.00 90.81 129 GLY A O 1
ATOM 1072 N N . ARG A 1 130 ? -23.032 11.278 -0.831 1.00 93.81 130 ARG A N 1
ATOM 1073 C CA . ARG A 1 130 ? -22.769 12.631 -1.347 1.00 93.81 130 ARG A CA 1
ATOM 1074 C C . ARG A 1 130 ? -21.273 12.942 -1.397 1.00 93.81 130 ARG A C 1
ATOM 1076 O O . ARG A 1 130 ? -20.783 13.407 -2.420 1.00 93.81 130 ARG A O 1
ATOM 1083 N N . ASN A 1 131 ? -20.551 12.700 -0.303 1.00 92.31 131 ASN A N 1
ATOM 1084 C CA . ASN A 1 131 ? -19.116 12.977 -0.241 1.00 92.31 131 ASN A CA 1
ATOM 1085 C C . ASN A 1 131 ? -18.322 12.027 -1.153 1.00 92.31 131 ASN A C 1
ATOM 1087 O O . ASN A 1 131 ? -17.354 12.460 -1.771 1.00 92.31 131 ASN A O 1
ATOM 1091 N N . PHE A 1 132 ? -18.767 10.773 -1.294 1.00 92.25 132 PHE A N 1
ATOM 1092 C CA . PHE A 1 132 ? -18.228 9.835 -2.279 1.00 92.25 132 PHE A CA 1
ATOM 1093 C C . PHE A 1 132 ? -18.370 10.373 -3.704 1.00 92.25 132 PHE A C 1
ATOM 1095 O O . PHE A 1 132 ? -17.377 10.449 -4.422 1.00 92.25 132 PHE A O 1
ATOM 1102 N N . LEU A 1 133 ? -19.572 10.812 -4.094 1.00 92.62 133 LEU A N 1
ATOM 1103 C CA . LEU A 1 133 ? -19.814 11.376 -5.422 1.00 92.62 133 LEU A CA 1
ATOM 1104 C C . LEU A 1 133 ? -18.969 12.633 -5.666 1.00 92.62 133 LEU A C 1
ATOM 1106 O O . LEU A 1 133 ? -18.378 12.771 -6.731 1.00 92.62 133 LEU A O 1
ATOM 1110 N N . LEU A 1 134 ? -18.860 13.524 -4.676 1.00 93.50 134 LEU A N 1
ATOM 1111 C CA . LEU A 1 134 ? -18.003 14.709 -4.770 1.00 93.50 134 LEU A CA 1
ATOM 1112 C C . LEU A 1 134 ? -16.529 14.331 -4.957 1.00 93.50 134 LEU A C 1
ATOM 1114 O O . LEU A 1 134 ? -15.881 14.849 -5.861 1.00 93.50 134 LEU A O 1
ATOM 1118 N N . ALA A 1 135 ? -16.006 13.408 -4.148 1.00 90.19 135 ALA A N 1
ATOM 1119 C CA . ALA A 1 135 ? -14.635 12.920 -4.279 1.00 90.19 135 ALA A CA 1
ATOM 1120 C C . ALA A 1 135 ? -14.391 12.257 -5.645 1.00 90.19 135 ALA A C 1
ATOM 1122 O O . ALA A 1 135 ? -13.345 12.474 -6.257 1.00 90.19 135 ALA A O 1
ATOM 1123 N N . PHE A 1 136 ? -15.373 11.503 -6.146 1.00 89.19 136 PHE A N 1
ATOM 1124 C CA . PHE A 1 136 ? -15.332 10.876 -7.464 1.00 89.19 136 PHE A CA 1
ATOM 1125 C C . PHE A 1 136 ? -15.310 11.916 -8.597 1.00 89.19 136 PHE A C 1
ATOM 1127 O O . PHE A 1 136 ? -14.480 11.841 -9.497 1.00 89.19 136 PHE A O 1
ATOM 1134 N N . ILE A 1 137 ? -16.157 12.944 -8.526 1.00 91.81 137 ILE A N 1
ATOM 1135 C CA . ILE A 1 137 ? -16.146 14.044 -9.497 1.00 91.81 137 ILE A CA 1
ATOM 1136 C C . ILE A 1 137 ? -14.794 14.764 -9.467 1.00 91.81 137 ILE A C 1
ATOM 1138 O O . ILE A 1 137 ? -14.210 14.993 -10.522 1.00 91.81 137 ILE A O 1
ATOM 1142 N N . ILE A 1 138 ? -14.262 15.075 -8.280 1.00 90.75 138 ILE A N 1
ATOM 1143 C CA . ILE A 1 138 ? -12.964 15.751 -8.139 1.00 90.75 138 ILE A CA 1
ATOM 1144 C C . ILE A 1 138 ? -11.841 14.920 -8.770 1.00 90.75 138 ILE A C 1
ATOM 1146 O O . ILE A 1 138 ? -11.036 15.478 -9.514 1.00 90.75 138 ILE A O 1
ATOM 1150 N N . ILE A 1 139 ? -11.781 13.602 -8.527 1.00 87.50 139 ILE A N 1
ATOM 1151 C CA . ILE A 1 139 ? -10.728 12.773 -9.131 1.00 87.50 139 ILE A CA 1
ATOM 1152 C C . ILE A 1 139 ? -10.884 12.676 -10.652 1.00 87.50 139 ILE A C 1
ATOM 1154 O O . ILE A 1 139 ? -9.886 12.761 -11.359 1.00 87.50 139 ILE A O 1
ATOM 1158 N N . CYS A 1 140 ? -12.112 12.589 -11.175 1.00 85.38 140 CYS A N 1
ATOM 1159 C CA . CYS A 1 140 ? -12.353 12.628 -12.618 1.00 85.38 140 CYS A CA 1
ATOM 1160 C C . CYS A 1 140 ? -11.903 13.955 -13.241 1.00 85.38 140 CYS A C 1
ATOM 1162 O O . CYS A 1 140 ? -11.291 13.942 -14.304 1.00 85.38 140 CYS A O 1
ATOM 1164 N N . GLN A 1 141 ? -12.157 15.088 -12.578 1.00 87.81 141 GLN A N 1
ATOM 1165 C CA . GLN A 1 141 ? -11.689 16.400 -13.035 1.00 87.81 141 GLN A CA 1
ATOM 1166 C C . GLN A 1 141 ? -10.162 16.480 -13.027 1.00 87.81 141 GLN A C 1
ATOM 1168 O O . GLN A 1 141 ? -9.566 16.913 -14.007 1.00 87.81 141 GLN A O 1
ATOM 1173 N N . ILE A 1 142 ? -9.515 16.004 -11.960 1.00 84.94 142 ILE A N 1
ATOM 1174 C CA . ILE A 1 142 ? -8.052 15.931 -11.889 1.00 84.94 142 ILE A CA 1
ATOM 1175 C C . ILE A 1 142 ? -7.492 15.120 -13.065 1.00 84.94 142 ILE A C 1
ATOM 1177 O O . ILE A 1 142 ? -6.623 15.614 -13.779 1.00 84.94 142 ILE A O 1
ATOM 1181 N N . VAL A 1 143 ? -8.029 13.920 -13.301 1.00 82.56 143 VAL A N 1
ATOM 1182 C CA . VAL A 1 143 ? -7.593 13.044 -14.400 1.00 82.56 143 VAL A CA 1
ATOM 1183 C C . VAL A 1 143 ? -7.875 13.670 -15.769 1.00 82.56 143 VAL A C 1
ATOM 1185 O O . VAL A 1 143 ? -7.082 13.506 -16.690 1.00 82.56 143 VAL A O 1
ATOM 1188 N N . TYR A 1 144 ? -8.973 14.412 -15.923 1.00 83.00 144 TYR A N 1
ATOM 1189 C CA . TYR A 1 144 ? -9.290 15.125 -17.161 1.00 83.00 144 TYR A CA 1
ATOM 1190 C C . TYR A 1 144 ? -8.296 16.262 -17.451 1.00 83.00 144 TYR A C 1
ATOM 1192 O O . TYR A 1 144 ? -7.811 16.377 -18.573 1.00 83.00 144 TYR A O 1
ATOM 1200 N N . TYR A 1 145 ? -7.968 17.084 -16.448 1.00 84.06 145 TYR A N 1
ATOM 1201 C CA . TYR A 1 145 ? -7.099 18.255 -16.617 1.00 84.06 145 TYR A CA 1
ATOM 1202 C C . TYR A 1 145 ? -5.608 17.914 -16.693 1.00 84.06 145 TYR A C 1
ATOM 1204 O O . TYR A 1 145 ? -4.885 18.517 -17.484 1.00 84.06 145 TYR A O 1
ATOM 1212 N N . TYR A 1 146 ? -5.140 16.984 -15.861 1.00 78.25 146 TYR A N 1
ATOM 1213 C CA . TYR A 1 146 ? -3.720 16.633 -15.759 1.00 78.25 146 TYR A CA 1
ATOM 1214 C C . TYR A 1 146 ? -3.361 15.348 -16.515 1.00 78.25 146 TYR A C 1
ATOM 1216 O O . TYR A 1 146 ? -2.184 15.047 -16.706 1.00 78.25 146 TYR A O 1
ATOM 1224 N N . GLY A 1 147 ? -4.363 14.622 -17.016 1.00 73.12 147 GLY A N 1
ATOM 1225 C CA . GLY A 1 147 ? -4.186 13.314 -17.630 1.00 73.12 147 GLY A CA 1
ATOM 1226 C C . GLY A 1 147 ? -4.077 12.199 -16.590 1.00 73.12 147 GLY A C 1
ATOM 1227 O O . GLY A 1 147 ? -4.310 12.378 -15.395 1.00 73.12 147 GLY A O 1
ATOM 1228 N N . ASN A 1 148 ? -3.731 10.999 -17.056 1.00 63.59 148 ASN A N 1
ATOM 1229 C CA . ASN A 1 148 ? -3.483 9.876 -16.161 1.00 63.59 148 ASN A CA 1
ATOM 1230 C C . ASN A 1 148 ? -2.100 10.050 -15.515 1.00 63.59 148 ASN A C 1
ATOM 1232 O O . ASN A 1 148 ? -1.084 9.692 -16.119 1.00 63.59 148 ASN A O 1
ATOM 1236 N N . ASP A 1 149 ? -2.065 10.613 -14.306 1.00 60.69 149 ASP A N 1
ATOM 1237 C CA . ASP A 1 149 ? -0.855 10.754 -13.492 1.00 60.69 149 ASP A CA 1
ATOM 1238 C C . ASP A 1 149 ? -0.338 9.386 -13.038 1.00 60.69 149 ASP A C 1
ATOM 1240 O O . ASP A 1 149 ? -0.455 8.975 -11.882 1.00 60.69 149 ASP A O 1
ATOM 1244 N N . THR A 1 150 ? 0.276 8.644 -13.952 1.00 59.00 150 THR A N 1
ATOM 1245 C CA . THR A 1 150 ? 1.014 7.444 -13.581 1.00 59.00 150 THR A CA 1
ATOM 1246 C C . THR A 1 150 ? 2.348 7.880 -12.982 1.00 59.00 150 THR A C 1
ATOM 1248 O O . THR A 1 150 ? 3.304 8.148 -13.718 1.00 59.00 150 THR A O 1
ATOM 1251 N N . TYR A 1 151 ? 2.421 7.966 -11.653 1.00 59.66 151 TYR A N 1
ATOM 1252 C CA . TYR A 1 151 ? 3.694 8.080 -10.949 1.00 59.66 151 TYR A CA 1
ATOM 1253 C C . TYR A 1 151 ? 4.184 6.697 -10.512 1.00 59.66 151 TYR A C 1
ATOM 1255 O O . TYR A 1 151 ? 3.451 5.888 -9.946 1.00 59.66 151 TYR A O 1
ATOM 1263 N N . TYR A 1 152 ? 5.457 6.413 -10.781 1.00 62.84 152 TYR A N 1
ATOM 1264 C CA . TYR A 1 152 ? 6.063 5.111 -10.508 1.00 62.84 152 TYR A CA 1
ATOM 1265 C C . TYR A 1 152 ? 6.998 5.216 -9.306 1.00 62.84 152 TYR A C 1
ATOM 1267 O O . TYR A 1 152 ? 8.216 5.356 -9.457 1.00 62.84 152 TYR A O 1
ATOM 1275 N N . LEU A 1 153 ? 6.423 5.120 -8.102 1.00 60.25 153 LEU A N 1
ATOM 1276 C CA . LEU A 1 153 ? 7.176 5.201 -6.843 1.00 60.25 153 LEU A CA 1
ATOM 1277 C C . LEU A 1 153 ? 8.243 4.090 -6.741 1.00 60.25 153 LEU A C 1
ATOM 1279 O O . LEU A 1 153 ? 9.371 4.337 -6.314 1.00 60.25 153 LEU A O 1
ATOM 1283 N N . HIS A 1 154 ? 7.899 2.881 -7.200 1.00 53.84 154 HIS A N 1
ATOM 1284 C CA . HIS A 1 154 ? 8.727 1.673 -7.097 1.00 53.84 154 HIS A CA 1
ATOM 1285 C C . HIS A 1 154 ? 9.943 1.669 -8.045 1.00 5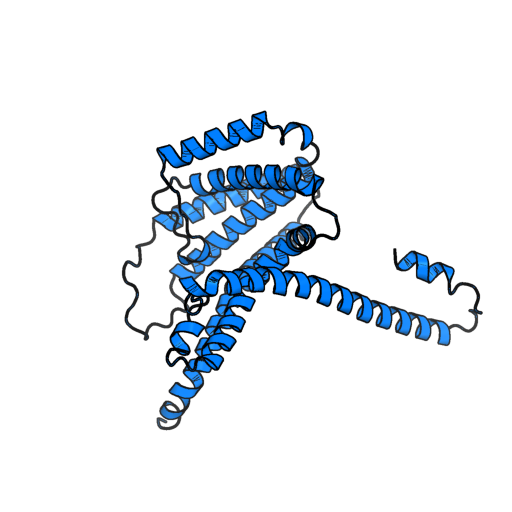3.84 154 HIS A C 1
ATOM 1287 O O . HIS A 1 154 ? 10.980 1.106 -7.706 1.00 53.84 154 HIS A O 1
ATOM 1293 N N . TYR A 1 155 ? 9.868 2.304 -9.215 1.00 52.66 155 TYR A N 1
ATOM 1294 C CA . TYR A 1 155 ? 10.913 2.170 -10.241 1.00 52.66 155 TYR A CA 1
ATOM 1295 C C . TYR A 1 155 ? 11.890 3.338 -10.179 1.00 52.66 155 TYR A C 1
ATOM 1297 O O . TYR A 1 155 ? 13.008 3.220 -9.680 1.00 52.66 155 TYR A O 1
ATOM 1305 N N . ASN A 1 156 ? 11.416 4.505 -10.602 1.00 55.78 156 ASN A N 1
ATOM 1306 C CA . ASN A 1 156 ? 12.249 5.689 -10.767 1.00 55.78 156 ASN A CA 1
ATOM 1307 C C . ASN A 1 156 ? 11.932 6.788 -9.752 1.00 55.78 156 ASN A C 1
ATOM 1309 O O . ASN A 1 156 ? 12.600 7.816 -9.774 1.00 55.78 156 ASN A O 1
ATOM 1313 N N . ALA A 1 157 ? 10.932 6.582 -8.879 1.00 58.09 157 ALA A N 1
ATOM 1314 C CA . ALA A 1 157 ? 10.300 7.679 -8.144 1.00 58.09 157 ALA A CA 1
ATOM 1315 C C . ALA A 1 157 ? 9.968 8.841 -9.106 1.00 58.09 157 ALA A C 1
ATOM 1317 O O . ALA A 1 157 ? 10.213 10.014 -8.822 1.00 58.09 157 ALA A O 1
ATOM 1318 N N . ASP A 1 158 ? 9.487 8.468 -10.297 1.00 64.44 158 ASP A N 1
ATOM 1319 C CA . ASP A 1 158 ? 9.229 9.378 -11.407 1.00 64.44 158 ASP A CA 1
ATOM 1320 C C . ASP A 1 158 ? 7.775 9.822 -11.320 1.00 64.44 158 ASP A C 1
ATOM 1322 O O . ASP A 1 158 ? 6.856 9.010 -11.473 1.00 64.44 158 ASP A O 1
ATOM 1326 N N . PHE A 1 159 ? 7.585 11.104 -11.029 1.00 66.56 159 PHE A N 1
ATOM 1327 C CA . PHE A 1 159 ? 6.279 11.750 -10.989 1.00 66.56 159 PHE A CA 1
ATOM 1328 C C . PHE A 1 159 ? 6.156 12.583 -12.272 1.00 66.56 159 PHE A C 1
ATOM 1330 O O . PHE A 1 159 ? 6.297 13.797 -12.282 1.00 66.56 159 PHE A O 1
ATOM 1337 N N . LYS A 1 160 ? 6.029 11.907 -13.416 1.00 62.59 160 LYS A N 1
ATOM 1338 C CA . LYS A 1 160 ? 6.092 12.533 -14.748 1.00 62.59 160 LYS A CA 1
ATOM 1339 C C . LYS A 1 160 ? 5.243 13.808 -14.836 1.00 62.59 160 LYS A C 1
ATOM 1341 O O . LYS A 1 160 ? 4.034 13.711 -14.720 1.00 62.59 160 LYS A O 1
ATOM 1346 N N . PHE A 1 161 ? 5.877 14.961 -15.088 1.00 57.19 161 PHE A N 1
ATOM 1347 C CA . PHE A 1 161 ? 5.279 16.258 -15.476 1.00 57.19 161 PHE A CA 1
ATOM 1348 C C . PHE A 1 161 ? 4.062 16.763 -14.671 1.00 57.19 161 PHE A C 1
ATOM 1350 O O . PHE A 1 161 ? 3.447 17.757 -15.051 1.00 57.19 161 PHE A O 1
ATOM 1357 N N . ALA A 1 162 ? 3.763 16.146 -13.534 1.00 66.00 162 ALA A N 1
ATOM 1358 C CA . ALA A 1 162 ? 2.667 16.519 -12.668 1.00 66.00 162 ALA A CA 1
ATOM 1359 C C . ALA A 1 162 ? 3.115 17.625 -11.698 1.00 66.00 162 ALA A C 1
ATOM 1361 O O . ALA A 1 162 ? 4.270 17.640 -11.248 1.00 66.00 162 ALA A O 1
ATOM 1362 N N . PRO A 1 163 ? 2.225 18.545 -11.299 1.00 80.38 163 PRO A N 1
ATOM 1363 C CA . PRO A 1 163 ? 2.455 19.385 -10.134 1.00 80.38 163 PRO A CA 1
ATOM 1364 C C . PRO A 1 163 ? 2.899 18.547 -8.924 1.00 80.38 163 PRO A C 1
ATOM 1366 O O . PRO A 1 163 ? 2.361 17.477 -8.663 1.00 80.38 163 PRO A O 1
ATOM 1369 N N . VAL A 1 164 ? 3.866 19.050 -8.154 1.00 83.44 164 VAL A N 1
ATOM 1370 C CA . VAL A 1 164 ? 4.503 18.335 -7.023 1.00 83.44 164 VAL A CA 1
ATOM 1371 C C . VAL A 1 164 ? 3.485 17.824 -5.987 1.00 83.44 164 VAL A C 1
ATOM 1373 O O . VAL A 1 164 ? 3.693 16.792 -5.357 1.00 83.44 164 VAL A O 1
ATOM 1376 N N . TRP A 1 165 ? 2.372 18.538 -5.812 1.00 84.31 165 TRP A N 1
ATOM 1377 C CA . TRP A 1 165 ? 1.309 18.201 -4.862 1.00 84.31 165 TRP A CA 1
ATOM 1378 C C . TRP A 1 165 ? 0.316 17.153 -5.387 1.00 84.31 165 TRP A C 1
ATOM 1380 O O . TRP A 1 165 ? -0.396 16.526 -4.600 1.00 84.31 165 TRP A O 1
ATOM 1390 N N . LEU A 1 166 ? 0.251 16.957 -6.704 1.00 84.62 166 LEU A N 1
ATOM 1391 C CA . LEU A 1 166 ? -0.797 16.181 -7.358 1.00 84.62 166 LEU A CA 1
ATOM 1392 C C . LEU A 1 166 ? -0.782 14.683 -6.999 1.00 84.62 166 LEU A C 1
ATOM 1394 O O . LEU A 1 166 ? -1.850 14.155 -6.679 1.00 84.62 166 LEU A O 1
ATOM 1398 N N . PRO A 1 167 ? 0.382 14.004 -6.908 1.00 83.69 167 PRO A N 1
ATOM 1399 C CA . PRO A 1 167 ? 0.460 12.613 -6.448 1.00 83.69 167 PRO A CA 1
ATOM 1400 C C . PRO A 1 167 ? -0.079 12.411 -5.028 1.00 83.69 167 PRO A C 1
ATOM 1402 O O . PRO A 1 167 ? -0.650 11.369 -4.712 1.00 83.69 167 PRO A O 1
ATOM 1405 N N . ILE A 1 168 ? 0.084 13.411 -4.158 1.00 86.31 168 ILE A N 1
ATOM 1406 C CA . ILE A 1 168 ? -0.391 13.351 -2.772 1.00 86.31 168 ILE A CA 1
ATOM 1407 C C . ILE A 1 168 ? -1.909 13.527 -2.741 1.00 86.31 168 ILE A C 1
ATOM 1409 O O . ILE A 1 168 ? -2.600 12.744 -2.092 1.00 86.31 168 ILE A O 1
ATOM 1413 N N . LEU A 1 169 ? -2.444 14.514 -3.470 1.00 86.75 169 LEU A N 1
ATOM 1414 C CA . LEU A 1 169 ? -3.887 14.752 -3.508 1.00 86.75 169 LEU A CA 1
ATOM 1415 C C . LEU A 1 169 ? -4.643 13.561 -4.110 1.00 86.75 169 LEU A C 1
ATOM 1417 O O . LEU A 1 169 ? -5.613 13.088 -3.517 1.00 86.75 169 LEU A O 1
ATOM 1421 N N . THR A 1 170 ? -4.181 13.056 -5.255 1.00 86.00 170 THR A N 1
ATOM 1422 C CA . THR A 1 170 ? -4.776 11.890 -5.929 1.00 86.00 170 THR A CA 1
ATOM 1423 C C . THR A 1 170 ? -4.725 10.645 -5.044 1.00 86.00 170 THR A C 1
ATOM 1425 O O . THR A 1 170 ? -5.735 9.953 -4.926 1.00 86.00 170 THR A O 1
ATOM 1428 N N . SER A 1 171 ? -3.615 10.411 -4.333 1.00 86.38 171 SER A N 1
ATOM 1429 C CA . SER A 1 171 ? -3.508 9.340 -3.331 1.00 86.38 171 SER A CA 1
ATOM 1430 C C . SER A 1 171 ? -4.525 9.496 -2.203 1.00 86.38 171 SER A C 1
ATOM 1432 O O . SER A 1 171 ? -5.220 8.540 -1.875 1.00 86.38 171 SER A O 1
ATOM 1434 N N . CYS A 1 172 ? -4.651 10.690 -1.613 1.00 87.94 172 CYS A N 1
ATOM 1435 C CA . CYS A 1 172 ? -5.599 10.945 -0.526 1.00 87.94 172 CYS A CA 1
ATOM 1436 C C . CYS A 1 172 ? -7.051 10.699 -0.959 1.00 87.94 172 CYS A C 1
ATOM 1438 O O . CYS A 1 172 ? -7.806 10.044 -0.237 1.00 87.94 172 CYS A O 1
ATOM 1440 N N . ILE A 1 173 ? -7.438 11.185 -2.143 1.00 88.38 173 ILE A N 1
ATOM 1441 C CA . ILE A 1 173 ? -8.784 10.975 -2.691 1.00 88.38 173 ILE A CA 1
ATOM 1442 C C . ILE A 1 173 ? -9.002 9.495 -3.026 1.00 88.38 173 ILE A C 1
ATOM 1444 O O . ILE A 1 173 ? -10.038 8.936 -2.676 1.00 88.38 173 ILE A O 1
ATOM 1448 N N . GLY A 1 174 ? -8.017 8.834 -3.638 1.00 87.31 174 GLY A N 1
ATOM 1449 C CA . GLY A 1 174 ? -8.069 7.404 -3.934 1.00 87.31 174 GLY A CA 1
ATOM 1450 C C . GLY A 1 174 ? -8.249 6.561 -2.671 1.00 87.31 174 GLY A C 1
ATOM 1451 O O . GLY A 1 174 ? -9.166 5.748 -2.605 1.00 87.31 174 GLY A O 1
ATOM 1452 N N . ILE A 1 175 ? -7.439 6.804 -1.635 1.00 87.69 175 ILE A N 1
ATOM 1453 C CA . ILE A 1 175 ? -7.563 6.149 -0.324 1.00 87.69 175 ILE A CA 1
ATOM 1454 C C . ILE A 1 175 ? -8.970 6.358 0.244 1.00 87.69 175 ILE A C 1
ATOM 1456 O O . ILE A 1 175 ? -9.594 5.398 0.691 1.00 87.69 175 ILE A O 1
ATOM 1460 N N . TYR A 1 176 ? -9.502 7.582 0.191 1.00 89.56 176 TYR A N 1
ATOM 1461 C CA . TYR A 1 176 ? -10.865 7.865 0.641 1.00 89.56 176 TYR A CA 1
ATOM 1462 C C . TYR A 1 176 ? -11.916 7.032 -0.114 1.00 89.56 176 TYR A C 1
ATOM 1464 O O . TYR A 1 176 ? -12.759 6.396 0.523 1.00 89.56 176 TYR A O 1
ATOM 1472 N N . LEU A 1 177 ? -11.846 6.990 -1.450 1.00 88.56 177 LEU A N 1
ATOM 1473 C CA . LEU A 1 177 ? -12.770 6.216 -2.286 1.00 88.56 177 LEU A CA 1
ATOM 1474 C C . LEU A 1 177 ? -12.682 4.714 -1.978 1.00 88.56 177 LEU A C 1
ATOM 1476 O O . LEU A 1 177 ? -13.712 4.068 -1.789 1.00 88.56 177 LEU A O 1
ATOM 1480 N N . TYR A 1 178 ? -11.471 4.163 -1.853 1.00 88.94 178 TYR A N 1
ATOM 1481 C CA . TYR A 1 178 ? -11.279 2.752 -1.515 1.00 88.94 178 TYR A CA 1
ATOM 1482 C C . TYR A 1 178 ? -11.774 2.411 -0.108 1.00 88.94 178 TYR A C 1
ATOM 1484 O O . TYR A 1 178 ? -12.407 1.373 0.065 1.00 88.94 178 TYR A O 1
ATOM 1492 N N . ILE A 1 179 ? -11.560 3.277 0.890 1.00 87.06 179 ILE A N 1
ATOM 1493 C CA . ILE A 1 179 ? -12.104 3.060 2.240 1.00 87.06 179 ILE A CA 1
ATOM 1494 C C . ILE A 1 179 ? -13.636 3.091 2.210 1.00 87.06 179 ILE A C 1
ATOM 1496 O O . ILE A 1 179 ? -14.268 2.272 2.876 1.00 87.06 179 ILE A O 1
ATOM 1500 N N . PHE A 1 180 ? -14.247 3.997 1.438 1.00 89.38 180 PHE A N 1
ATOM 1501 C CA . PHE A 1 180 ? -15.703 4.031 1.281 1.00 89.38 180 PHE A CA 1
ATOM 1502 C C . PHE A 1 180 ? -16.228 2.705 0.716 1.00 89.38 180 PHE A C 1
ATOM 1504 O O . PHE A 1 180 ? -17.105 2.085 1.316 1.00 89.38 180 PHE A O 1
ATOM 1511 N N . VAL A 1 181 ? -15.642 2.233 -0.390 1.00 89.12 181 VAL A N 1
ATOM 1512 C CA . VAL A 1 181 ? -16.027 0.963 -1.024 1.00 89.12 181 VAL A CA 1
ATOM 1513 C C . VAL A 1 181 ? -15.808 -0.214 -0.075 1.00 89.12 181 VAL A C 1
ATOM 1515 O O . VAL A 1 181 ? -16.712 -1.030 0.092 1.00 89.12 181 VAL A O 1
ATOM 1518 N N . ALA A 1 182 ? -14.659 -0.276 0.602 1.00 87.56 182 ALA A N 1
ATOM 1519 C CA . ALA A 1 182 ? -14.352 -1.330 1.564 1.00 87.56 182 ALA A CA 1
ATOM 1520 C C . ALA A 1 182 ? -15.368 -1.373 2.714 1.00 87.56 182 ALA A C 1
ATOM 1522 O O . ALA A 1 182 ? -15.802 -2.456 3.093 1.00 87.56 182 ALA A O 1
ATOM 1523 N N . LYS A 1 183 ? -15.810 -0.215 3.225 1.00 85.56 183 LYS A N 1
ATOM 1524 C CA . LYS A 1 183 ? -16.845 -0.131 4.272 1.00 85.56 183 LYS A CA 1
ATOM 1525 C C . LYS A 1 183 ? -18.222 -0.576 3.798 1.00 85.56 183 LYS A C 1
ATOM 1527 O O . LYS A 1 183 ? -18.986 -1.135 4.581 1.00 85.56 183 LYS A O 1
ATOM 1532 N N . CYS A 1 184 ? -18.576 -0.283 2.551 1.00 89.06 184 CYS A N 1
ATOM 1533 C CA . CYS A 1 184 ? -19.814 -0.785 1.967 1.00 89.06 184 CYS A CA 1
ATOM 1534 C C . CYS A 1 184 ? -19.743 -2.306 1.801 1.00 89.06 184 CYS A C 1
ATOM 1536 O O . CYS A 1 184 ? -20.652 -3.006 2.237 1.00 89.06 184 CYS A O 1
ATOM 1538 N N . ALA A 1 185 ? -18.642 -2.811 1.242 1.00 88.00 185 ALA A N 1
ATOM 1539 C CA . ALA A 1 185 ? -18.437 -4.233 1.001 1.00 88.00 185 ALA A CA 1
ATOM 1540 C C . ALA A 1 185 ? -18.379 -5.046 2.302 1.00 88.00 185 ALA A C 1
ATOM 1542 O O . ALA A 1 185 ? -19.021 -6.088 2.396 1.00 88.00 185 ALA A O 1
ATOM 1543 N N . SER A 1 186 ? -17.688 -4.556 3.336 1.00 87.94 186 SER A N 1
ATOM 1544 C CA . SER A 1 186 ? -17.496 -5.289 4.593 1.00 87.94 186 SER A CA 1
ATOM 1545 C C . SER A 1 186 ? -18.798 -5.584 5.340 1.00 87.94 186 SER A C 1
ATOM 1547 O O . SER A 1 186 ? -18.832 -6.502 6.144 1.00 87.94 186 SER A O 1
ATOM 1549 N N . LYS A 1 187 ? -19.884 -4.840 5.083 1.00 87.75 187 LYS A N 1
ATOM 1550 C CA . LYS A 1 187 ? -21.211 -5.121 5.666 1.00 87.75 187 LYS A CA 1
ATOM 1551 C C . LYS A 1 187 ? -21.876 -6.374 5.094 1.00 87.75 187 LYS A C 1
ATOM 1553 O O . LYS A 1 187 ? -22.846 -6.857 5.668 1.00 87.75 187 LYS A O 1
ATOM 1558 N N . HIS A 1 188 ? -21.396 -6.848 3.950 1.00 92.44 188 HIS A N 1
ATOM 1559 C CA . HIS A 1 188 ? -21.972 -7.963 3.204 1.00 92.44 188 HIS A CA 1
ATOM 1560 C C . HIS A 1 188 ? -21.031 -9.169 3.122 1.00 92.44 188 HIS A C 1
ATOM 1562 O O . HIS A 1 188 ? -21.365 -10.155 2.473 1.00 92.44 188 HIS A O 1
ATOM 1568 N N . ILE A 1 189 ? -19.862 -9.091 3.757 1.00 91.62 189 ILE A N 1
ATOM 1569 C CA . ILE A 1 189 ? -18.850 -10.145 3.765 1.00 91.62 189 ILE A CA 1
ATOM 1570 C C . ILE A 1 189 ? -18.804 -10.735 5.176 1.00 91.62 189 ILE A C 1
ATOM 1572 O O . ILE A 1 189 ? -18.835 -9.993 6.155 1.00 91.62 189 ILE A O 1
ATOM 1576 N N . ALA A 1 190 ? -18.748 -12.063 5.280 1.00 91.81 190 ALA A N 1
ATOM 1577 C CA . ALA A 1 190 ? -18.635 -12.742 6.565 1.00 91.81 190 ALA A CA 1
ATOM 1578 C C . ALA A 1 190 ? -17.257 -12.496 7.209 1.00 91.81 190 ALA A C 1
ATOM 1580 O O . ALA A 1 190 ? -16.245 -12.398 6.515 1.00 91.81 190 ALA A O 1
ATOM 1581 N N . ASP A 1 191 ? -17.196 -12.438 8.541 1.00 87.50 191 ASP A N 1
ATOM 1582 C CA . ASP A 1 191 ? -15.948 -12.163 9.275 1.00 87.50 191 ASP A CA 1
ATOM 1583 C C . ASP A 1 191 ? -14.849 -13.216 9.026 1.00 87.50 191 ASP A C 1
ATOM 1585 O O . ASP A 1 191 ? -13.654 -12.932 9.151 1.00 87.50 191 ASP A O 1
ATOM 1589 N N . ASP A 1 192 ? -15.232 -14.444 8.672 1.00 88.81 192 ASP A N 1
ATOM 1590 C CA . ASP A 1 192 ? -14.326 -15.554 8.382 1.00 88.81 192 ASP A CA 1
ATOM 1591 C C . ASP A 1 192 ? -13.919 -15.658 6.902 1.00 88.81 192 ASP A C 1
ATOM 1593 O O . ASP A 1 192 ? -13.079 -16.505 6.555 1.00 88.81 192 ASP A O 1
ATOM 1597 N N . ASP A 1 193 ? -14.439 -14.776 6.047 1.00 93.31 193 ASP A N 1
ATOM 1598 C CA . ASP A 1 193 ? -14.147 -14.738 4.620 1.00 93.31 193 ASP A CA 1
ATOM 1599 C C . ASP A 1 193 ? -12.652 -14.473 4.353 1.00 93.31 193 ASP A C 1
ATOM 1601 O O . ASP A 1 193 ? -11.934 -13.791 5.100 1.00 93.31 193 ASP A O 1
ATOM 1605 N N . ILE A 1 194 ? -12.156 -15.028 3.249 1.00 91.00 194 ILE A N 1
ATOM 1606 C CA . ILE A 1 194 ? -10.783 -14.824 2.793 1.00 91.00 194 ILE A CA 1
ATOM 1607 C C . ILE A 1 194 ? -10.482 -13.347 2.519 1.00 91.00 194 ILE A C 1
ATOM 1609 O O . ILE A 1 194 ? -9.366 -12.903 2.782 1.00 91.00 194 ILE A O 1
ATOM 1613 N N . LEU A 1 195 ? -11.465 -12.569 2.063 1.00 89.25 195 LEU A N 1
ATOM 1614 C CA . LEU A 1 195 ? -11.322 -11.140 1.801 1.00 89.25 195 LEU A CA 1
ATOM 1615 C C . LEU A 1 195 ? -11.025 -10.356 3.082 1.00 89.25 195 LEU A C 1
ATOM 1617 O O . LEU A 1 195 ? -10.130 -9.509 3.088 1.00 89.25 195 LEU A O 1
ATOM 1621 N N . ILE A 1 196 ? -11.704 -10.683 4.185 1.00 88.94 196 ILE A N 1
ATOM 1622 C CA . ILE A 1 196 ? -11.445 -10.070 5.495 1.00 88.94 196 ILE A CA 1
ATOM 1623 C C . ILE A 1 196 ? -10.056 -10.467 6.003 1.00 88.94 196 ILE A C 1
ATOM 1625 O O . ILE A 1 196 ? -9.295 -9.616 6.468 1.00 88.94 196 ILE A O 1
ATOM 1629 N N . LYS A 1 197 ? -9.667 -11.739 5.840 1.00 91.25 197 LYS A N 1
ATOM 1630 C CA . LYS A 1 197 ? -8.313 -12.209 6.183 1.00 91.25 197 LYS A CA 1
ATOM 1631 C C . LYS A 1 197 ? -7.235 -11.476 5.382 1.00 91.25 197 LYS A C 1
ATOM 1633 O O . LYS A 1 197 ? -6.247 -11.049 5.964 1.00 91.25 197 LYS A O 1
ATOM 1638 N N . ILE A 1 198 ? -7.421 -11.284 4.077 1.00 89.94 198 ILE A N 1
ATOM 1639 C CA . ILE A 1 198 ? -6.495 -10.514 3.231 1.00 89.94 198 ILE A CA 1
ATOM 1640 C C . ILE A 1 198 ? -6.419 -9.060 3.715 1.00 89.94 198 ILE A C 1
ATOM 1642 O O . ILE A 1 198 ? -5.319 -8.540 3.900 1.00 89.94 198 ILE A O 1
ATOM 1646 N N . GLY A 1 199 ? -7.565 -8.425 3.984 1.00 85.81 199 GLY A N 1
ATOM 1647 C CA . GLY A 1 199 ? -7.640 -7.045 4.475 1.00 85.81 199 GLY A CA 1
ATOM 1648 C C . GLY A 1 199 ? -6.874 -6.823 5.784 1.00 85.81 199 GLY A C 1
ATOM 1649 O O . GLY A 1 199 ? -6.107 -5.864 5.908 1.00 85.81 199 GLY A O 1
ATOM 1650 N N . ASN A 1 200 ? -7.006 -7.757 6.728 1.00 87.12 200 ASN A N 1
ATOM 1651 C CA . ASN A 1 200 ? -6.323 -7.708 8.024 1.00 87.12 200 ASN A CA 1
ATOM 1652 C C . ASN A 1 200 ? -4.801 -7.905 7.919 1.00 87.12 200 ASN A C 1
ATOM 1654 O O . ASN A 1 200 ? -4.059 -7.475 8.800 1.00 87.12 200 ASN A O 1
ATOM 1658 N N . GLU A 1 201 ? -4.319 -8.512 6.831 1.00 88.44 201 GLU A N 1
ATOM 1659 C CA . GLU A 1 201 ? -2.903 -8.831 6.617 1.00 88.44 201 GLU A CA 1
ATOM 1660 C C . GLU A 1 201 ? -2.231 -7.966 5.540 1.00 88.44 201 GLU A C 1
ATOM 1662 O O . GLU A 1 201 ? -1.119 -8.268 5.106 1.00 88.44 201 GLU A O 1
ATOM 1667 N N . THR A 1 202 ? -2.867 -6.864 5.132 1.00 83.00 202 THR A N 1
ATOM 1668 C CA . THR A 1 202 ? -2.362 -5.927 4.107 1.00 83.00 202 THR A CA 1
ATOM 1669 C C . THR A 1 202 ? -0.925 -5.473 4.351 1.00 83.00 202 THR A C 1
ATOM 1671 O O . THR A 1 202 ? -0.139 -5.407 3.408 1.00 83.00 202 THR A O 1
ATOM 1674 N N . TYR A 1 203 ? -0.536 -5.234 5.607 1.00 79.75 203 TYR A N 1
ATOM 1675 C CA . TYR A 1 203 ? 0.846 -4.896 5.955 1.00 79.75 203 TYR A CA 1
ATOM 1676 C C . TYR A 1 203 ? 1.832 -6.010 5.577 1.00 79.75 203 TYR A C 1
ATOM 1678 O O . TYR A 1 203 ? 2.830 -5.756 4.903 1.00 79.75 203 TYR A O 1
ATOM 1686 N N . HIS A 1 204 ? 1.544 -7.256 5.961 1.00 79.75 204 HIS A N 1
ATOM 1687 C CA . HIS A 1 204 ? 2.405 -8.397 5.652 1.00 79.75 204 HIS A CA 1
ATOM 1688 C C . HIS A 1 204 ? 2.460 -8.674 4.149 1.00 79.75 204 HIS A C 1
ATOM 1690 O O . HIS A 1 204 ? 3.537 -8.963 3.630 1.00 79.75 204 HIS A O 1
ATOM 1696 N N . ILE A 1 205 ? 1.333 -8.523 3.446 1.00 83.62 205 ILE A N 1
ATOM 1697 C CA . ILE A 1 205 ? 1.279 -8.589 1.980 1.00 83.62 205 ILE A CA 1
ATOM 1698 C C . ILE A 1 205 ? 2.234 -7.554 1.379 1.00 83.62 205 ILE A C 1
ATOM 1700 O O . ILE A 1 205 ? 3.116 -7.914 0.605 1.00 83.62 205 ILE A O 1
ATOM 1704 N N . MET A 1 206 ? 2.135 -6.283 1.775 1.00 76.75 206 MET A N 1
ATOM 1705 C CA . MET A 1 206 ? 3.029 -5.238 1.268 1.00 76.75 206 MET A CA 1
ATOM 1706 C C . MET A 1 206 ? 4.504 -5.530 1.571 1.00 76.75 206 MET A C 1
ATOM 1708 O O . MET A 1 206 ? 5.339 -5.330 0.697 1.00 76.75 206 MET A O 1
ATOM 1712 N N . CYS A 1 207 ? 4.823 -6.100 2.734 1.00 72.75 207 CYS A N 1
ATOM 1713 C CA . CYS A 1 207 ? 6.193 -6.485 3.097 1.00 72.75 207 CYS A CA 1
ATOM 1714 C C . CYS A 1 207 ? 6.765 -7.652 2.304 1.00 72.75 207 CYS A C 1
ATOM 1716 O O . CYS A 1 207 ? 7.963 -7.671 2.034 1.00 72.75 207 CYS A O 1
ATOM 1718 N N . LEU A 1 208 ? 5.941 -8.640 1.969 1.00 80.69 208 LEU A N 1
ATOM 1719 C CA . LEU A 1 208 ? 6.439 -9.939 1.520 1.00 80.69 208 LEU A CA 1
ATOM 1720 C C . LEU A 1 208 ? 6.071 -10.267 0.071 1.00 80.69 208 LEU A C 1
ATOM 1722 O O . LEU A 1 208 ? 6.598 -11.234 -0.468 1.00 80.69 208 LEU A O 1
ATOM 1726 N N . HIS A 1 209 ? 5.213 -9.487 -0.591 1.00 82.06 209 HIS A N 1
ATOM 1727 C CA . HIS A 1 209 ? 4.777 -9.789 -1.958 1.00 82.06 209 HIS A CA 1
ATOM 1728 C C . HIS A 1 209 ? 5.942 -9.866 -2.965 1.00 82.06 209 HIS A C 1
ATOM 1730 O O . HIS A 1 209 ? 5.963 -10.776 -3.792 1.00 82.06 209 HIS A O 1
ATOM 1736 N N . LEU A 1 210 ? 6.945 -8.983 -2.863 1.00 77.38 210 LEU A N 1
ATOM 1737 C CA . LEU A 1 210 ? 8.144 -9.030 -3.717 1.00 77.38 210 LEU A CA 1
ATOM 1738 C C . LEU A 1 210 ? 9.014 -10.259 -3.430 1.00 77.38 210 LEU A C 1
ATOM 1740 O O . LEU A 1 210 ? 9.524 -10.884 -4.357 1.00 77.38 210 LEU A O 1
ATOM 1744 N N . LEU A 1 211 ? 9.119 -10.666 -2.161 1.00 78.62 211 LEU A N 1
ATOM 1745 C CA . LEU A 1 211 ? 9.807 -11.903 -1.786 1.00 78.62 211 LEU A CA 1
ATOM 1746 C C . LEU A 1 211 ? 9.119 -13.127 -2.406 1.00 78.62 211 LEU A C 1
ATOM 1748 O O . LEU A 1 211 ? 9.775 -14.050 -2.882 1.00 78.62 211 LEU A O 1
ATOM 1752 N N . VAL A 1 212 ? 7.786 -13.128 -2.434 1.00 86.12 212 VAL A N 1
ATOM 1753 C CA . VAL A 1 212 ? 7.013 -14.185 -3.092 1.00 86.12 212 VAL A CA 1
ATOM 1754 C C . VAL A 1 212 ? 7.265 -14.192 -4.599 1.00 86.12 212 VAL A C 1
ATOM 1756 O O . VAL A 1 212 ? 7.487 -15.263 -5.160 1.00 86.12 212 VAL A O 1
ATOM 1759 N N . TYR A 1 213 ? 7.291 -13.028 -5.257 1.00 81.88 213 TYR A N 1
ATOM 1760 C CA . TYR A 1 213 ? 7.645 -12.937 -6.679 1.00 81.88 213 TYR A CA 1
ATOM 1761 C C . TYR A 1 213 ? 9.034 -13.508 -6.960 1.00 81.88 213 TYR A C 1
ATOM 1763 O O . TYR A 1 213 ? 9.194 -14.271 -7.912 1.00 81.88 213 TYR A O 1
ATOM 1771 N N . PHE A 1 214 ? 10.007 -13.206 -6.101 1.00 77.44 214 PHE A N 1
ATOM 1772 C CA . PHE A 1 214 ? 11.358 -13.743 -6.196 1.00 77.44 214 PH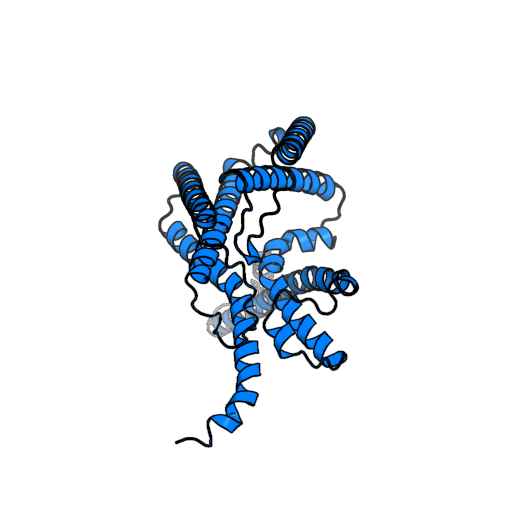E A CA 1
ATOM 1773 C C . PHE A 1 214 ? 11.377 -15.279 -6.144 1.00 77.44 214 PHE A C 1
ATOM 1775 O O . PHE A 1 214 ? 11.942 -15.920 -7.032 1.00 77.44 214 PHE A O 1
ATOM 1782 N N . PHE A 1 215 ? 10.699 -15.893 -5.169 1.00 82.94 215 PHE A N 1
ATOM 1783 C CA . PHE A 1 215 ? 10.625 -17.356 -5.087 1.00 82.94 215 PHE A CA 1
ATOM 1784 C C . PHE A 1 215 ? 9.870 -17.985 -6.261 1.00 82.94 215 PHE A C 1
ATOM 1786 O O . PHE A 1 215 ? 10.308 -19.006 -6.790 1.00 82.94 215 PHE A O 1
ATOM 1793 N N . LEU A 1 216 ? 8.773 -17.371 -6.712 1.00 84.94 216 LEU A N 1
ATOM 1794 C CA . LEU A 1 216 ? 8.050 -17.841 -7.896 1.00 84.94 216 LEU A CA 1
ATOM 1795 C C . LEU A 1 216 ? 8.922 -17.793 -9.146 1.00 84.94 216 LEU A C 1
ATOM 1797 O O . LEU A 1 216 ? 8.914 -18.743 -9.921 1.00 84.94 216 LEU A O 1
ATOM 1801 N N . ASN A 1 217 ? 9.710 -16.732 -9.327 1.00 80.56 217 ASN A N 1
ATOM 1802 C CA . ASN A 1 217 ? 10.665 -16.645 -10.427 1.00 80.56 217 ASN A CA 1
ATOM 1803 C C . ASN A 1 217 ? 11.660 -17.806 -10.388 1.00 80.56 217 ASN A C 1
ATOM 1805 O O . ASN A 1 217 ? 11.842 -18.469 -11.405 1.00 80.56 217 ASN A O 1
ATOM 1809 N N . ILE A 1 218 ? 12.249 -18.101 -9.223 1.00 78.75 218 ILE A N 1
ATOM 1810 C CA . ILE A 1 218 ? 13.174 -19.236 -9.067 1.00 78.75 218 ILE A CA 1
ATOM 1811 C C . ILE A 1 218 ? 12.502 -20.547 -9.485 1.00 78.75 218 ILE A C 1
ATOM 1813 O O . ILE A 1 218 ? 13.076 -21.306 -10.267 1.00 78.75 218 ILE A O 1
ATOM 1817 N N . ILE A 1 219 ? 11.284 -20.802 -9.000 1.00 84.88 219 ILE A N 1
ATOM 1818 C CA . ILE A 1 219 ? 10.531 -22.021 -9.320 1.00 84.88 219 ILE A CA 1
ATOM 1819 C C . ILE A 1 219 ? 10.277 -22.114 -10.828 1.00 84.88 219 ILE A C 1
ATOM 1821 O O . ILE A 1 219 ? 10.634 -23.115 -11.443 1.00 84.88 219 ILE A O 1
ATOM 1825 N N . MET A 1 220 ? 9.720 -21.064 -11.437 1.00 82.31 220 MET A N 1
ATOM 1826 C CA . MET A 1 220 ? 9.368 -21.057 -12.859 1.00 82.31 220 MET A CA 1
ATOM 1827 C C . MET A 1 220 ? 10.605 -21.250 -13.742 1.00 82.31 220 MET A C 1
ATOM 1829 O O . MET A 1 220 ? 10.596 -22.078 -14.645 1.00 82.31 220 MET A O 1
ATOM 1833 N N . ILE A 1 221 ? 11.707 -20.557 -13.456 1.00 77.44 221 ILE A N 1
ATOM 1834 C CA . ILE A 1 221 ? 12.938 -20.689 -14.246 1.00 77.44 221 ILE A CA 1
ATOM 1835 C C . ILE A 1 221 ? 13.517 -22.100 -14.138 1.00 77.44 221 ILE A C 1
ATOM 1837 O O . ILE A 1 221 ? 13.950 -22.663 -15.142 1.00 77.44 221 ILE A O 1
ATOM 1841 N N . THR A 1 222 ? 13.492 -22.677 -12.933 1.00 80.00 222 THR A N 1
ATOM 1842 C CA . THR A 1 222 ? 13.975 -24.042 -12.692 1.00 80.00 222 THR A CA 1
ATOM 1843 C C . THR A 1 222 ? 13.114 -25.064 -13.436 1.00 80.00 222 THR A C 1
ATOM 1845 O O . THR A 1 222 ? 13.647 -25.978 -14.058 1.00 80.00 222 THR A O 1
ATOM 1848 N N . MET A 1 223 ? 11.789 -24.891 -13.425 1.00 82.69 223 MET A N 1
ATOM 1849 C CA . MET A 1 223 ? 10.852 -25.788 -14.107 1.00 82.69 223 MET A CA 1
ATOM 1850 C C . MET A 1 223 ? 10.942 -25.701 -15.635 1.00 82.69 223 MET A C 1
ATOM 1852 O O . MET A 1 223 ? 10.839 -26.724 -16.305 1.00 82.69 223 MET A O 1
ATOM 1856 N N . PHE A 1 224 ? 11.144 -24.502 -16.186 1.00 81.69 224 PHE A N 1
ATOM 1857 C CA . PHE A 1 224 ? 11.147 -24.262 -17.634 1.00 81.69 224 PHE A CA 1
ATOM 1858 C C . PHE A 1 224 ? 12.554 -24.191 -18.257 1.00 81.69 224 PHE A C 1
ATOM 1860 O O . PHE A 1 224 ? 12.673 -23.888 -19.441 1.00 81.69 224 PHE A O 1
ATOM 1867 N N . GLN A 1 225 ? 13.607 -24.495 -17.484 1.00 72.81 225 GLN A N 1
ATOM 1868 C CA . GLN A 1 225 ? 15.014 -24.526 -17.919 1.00 72.81 225 GLN A CA 1
ATOM 1869 C C . GLN A 1 225 ? 15.452 -23.271 -18.694 1.00 72.81 225 GLN A C 1
ATOM 1871 O O . GLN A 1 225 ? 16.142 -23.335 -19.714 1.00 72.81 225 GLN A O 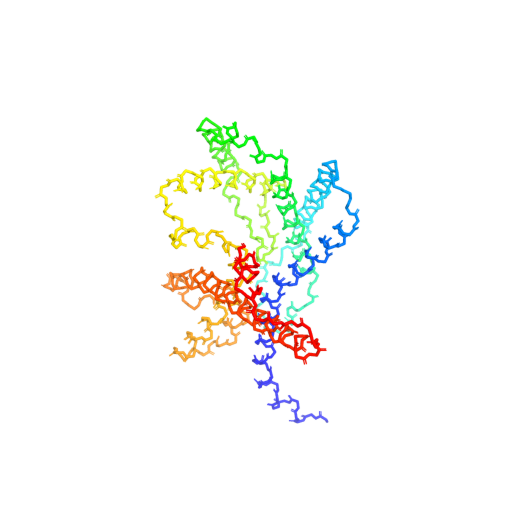1
ATOM 1876 N N . GLU A 1 226 ? 15.038 -22.105 -18.206 1.00 69.25 226 GLU A N 1
ATOM 1877 C CA . GLU A 1 226 ? 15.305 -20.840 -18.883 1.00 69.25 226 GLU A CA 1
ATOM 1878 C C . GLU A 1 226 ? 16.768 -20.410 -18.764 1.00 69.25 226 GLU A C 1
ATOM 1880 O O . GLU A 1 226 ? 17.338 -20.329 -17.673 1.00 69.25 226 GLU A O 1
ATOM 1885 N N . LYS A 1 227 ? 17.380 -20.084 -19.908 1.00 61.97 227 LYS A N 1
ATOM 1886 C CA . LYS A 1 227 ? 18.814 -19.760 -19.998 1.00 61.97 227 LYS A CA 1
ATOM 1887 C C . LYS A 1 227 ? 19.140 -18.373 -19.437 1.00 61.97 227 LYS A C 1
ATOM 1889 O O . LYS A 1 227 ? 20.288 -18.096 -19.105 1.00 61.97 227 LYS A O 1
ATOM 1894 N N . ASN A 1 228 ? 18.128 -17.523 -19.264 1.00 64.75 228 ASN A N 1
ATOM 1895 C CA . ASN A 1 228 ? 18.265 -16.151 -18.772 1.00 64.75 228 ASN A CA 1
ATOM 1896 C C . ASN A 1 228 ? 18.106 -16.017 -17.243 1.00 64.75 228 ASN A C 1
ATOM 1898 O O . ASN A 1 228 ? 17.606 -15.002 -16.754 1.00 64.75 228 ASN A O 1
ATOM 1902 N N . PHE A 1 229 ? 18.569 -17.010 -16.473 1.00 63.19 229 PHE A N 1
ATOM 1903 C CA . PHE A 1 229 ? 18.520 -17.029 -15.001 1.00 63.19 229 PHE A CA 1
ATOM 1904 C C . PHE A 1 229 ? 19.053 -15.729 -14.367 1.00 63.19 229 PHE A C 1
ATOM 1906 O O . PHE A 1 229 ? 18.419 -15.164 -13.478 1.00 63.19 229 PHE A O 1
ATOM 1913 N N . GLN A 1 230 ? 20.171 -15.190 -14.872 1.00 58.22 230 GLN A N 1
ATOM 1914 C CA . GLN A 1 230 ? 20.763 -13.950 -14.346 1.00 58.22 230 GLN A CA 1
ATOM 1915 C C . GLN A 1 230 ? 19.894 -12.706 -14.574 1.00 58.22 230 GLN A C 1
ATOM 1917 O O . GLN A 1 230 ? 19.808 -11.849 -13.693 1.00 58.22 230 GLN A O 1
ATOM 1922 N N . PHE A 1 231 ? 19.237 -12.594 -15.728 1.00 57.47 231 PHE A N 1
ATOM 1923 C CA . PHE A 1 231 ? 18.406 -11.434 -16.053 1.00 57.47 231 PHE A CA 1
ATOM 1924 C C . PHE A 1 231 ? 17.104 -11.419 -15.240 1.00 57.47 231 PHE A C 1
ATOM 1926 O O . PHE A 1 231 ? 16.670 -10.368 -14.778 1.00 57.47 231 PHE A O 1
ATOM 1933 N N . LEU A 1 232 ? 16.510 -12.593 -15.013 1.00 57.44 232 LEU A N 1
ATOM 1934 C CA . LEU A 1 232 ? 15.277 -12.725 -14.234 1.00 57.44 232 LEU A CA 1
ATOM 1935 C C . LEU A 1 232 ? 15.490 -12.557 -12.727 1.00 57.44 232 LEU A C 1
ATOM 1937 O O . LEU A 1 232 ? 14.613 -12.042 -12.041 1.00 57.44 232 LEU A O 1
ATOM 1941 N N . ILE A 1 233 ? 16.641 -12.981 -12.203 1.00 54.91 233 ILE A N 1
ATOM 1942 C CA . ILE A 1 233 ? 16.959 -12.812 -10.783 1.00 54.91 233 ILE A CA 1
ATOM 1943 C C . ILE A 1 233 ? 17.306 -11.363 -10.482 1.00 54.91 233 ILE A C 1
ATOM 1945 O O . ILE A 1 233 ? 16.740 -10.800 -9.552 1.00 54.91 233 ILE A O 1
ATOM 1949 N N . SER A 1 234 ? 18.162 -10.732 -11.291 1.00 50.56 234 SER A N 1
ATOM 1950 C CA . SER A 1 234 ? 18.613 -9.343 -11.082 1.00 50.56 234 SER A CA 1
ATOM 1951 C C . SER A 1 234 ? 17.504 -8.290 -11.182 1.00 50.56 234 SER A C 1
ATOM 1953 O O . SER A 1 234 ? 17.731 -7.123 -10.864 1.00 50.56 234 SER A O 1
ATOM 1955 N N . ASN A 1 235 ? 16.307 -8.683 -11.614 1.00 55.44 235 ASN A N 1
ATOM 1956 C CA . ASN A 1 235 ? 15.197 -7.785 -11.853 1.00 55.44 235 ASN A CA 1
ATOM 1957 C C . ASN A 1 235 ? 13.964 -8.299 -11.098 1.00 55.44 235 ASN A C 1
ATOM 1959 O O . ASN A 1 235 ? 13.181 -9.096 -11.603 1.00 55.44 235 ASN A O 1
ATOM 1963 N N . GLU A 1 236 ? 13.787 -7.828 -9.864 1.00 50.59 236 GLU A N 1
ATOM 1964 C CA . GLU A 1 236 ? 12.765 -8.275 -8.886 1.00 50.59 236 GLU A CA 1
ATOM 1965 C C . GLU A 1 236 ? 11.316 -8.171 -9.364 1.00 50.59 236 GLU A C 1
ATOM 1967 O O . GLU A 1 236 ? 10.375 -8.702 -8.779 1.00 50.59 236 GLU A O 1
ATOM 1972 N N . ILE A 1 237 ? 11.153 -7.405 -10.426 1.00 53.88 237 ILE A N 1
ATOM 1973 C CA . ILE A 1 237 ? 9.897 -7.025 -11.039 1.00 53.88 237 ILE A CA 1
ATOM 1974 C C . ILE A 1 237 ? 9.583 -7.949 -12.219 1.00 53.88 237 ILE A C 1
ATOM 1976 O O . ILE A 1 237 ? 8.441 -8.023 -12.689 1.00 53.88 237 ILE A O 1
ATOM 1980 N N . TYR A 1 238 ? 10.594 -8.662 -12.712 1.00 58.94 238 TYR A N 1
ATOM 1981 C CA . TYR A 1 238 ? 10.475 -9.491 -13.887 1.00 58.94 238 TYR A CA 1
ATOM 1982 C C . TYR A 1 238 ? 9.723 -10.763 -13.531 1.00 58.94 238 TYR A C 1
ATOM 1984 O O . TYR A 1 238 ? 10.278 -11.747 -13.061 1.00 58.94 238 TYR A O 1
ATOM 1992 N N . ARG A 1 239 ? 8.412 -10.719 -13.740 1.00 63.62 239 ARG A N 1
ATOM 1993 C CA . ARG A 1 239 ? 7.548 -11.891 -13.704 1.00 63.62 239 ARG A CA 1
ATOM 1994 C C . ARG A 1 239 ? 7.823 -12.698 -14.962 1.00 63.62 239 ARG A C 1
ATOM 1996 O O . ARG A 1 239 ? 7.693 -12.167 -16.068 1.00 63.62 239 ARG A O 1
ATOM 2003 N N . TYR A 1 240 ? 8.198 -13.962 -14.801 1.00 68.69 240 TYR A N 1
ATOM 2004 C CA . TYR A 1 240 ? 8.385 -14.867 -15.927 1.00 68.69 240 TYR A CA 1
ATOM 2005 C C . TYR A 1 240 ? 7.102 -14.907 -16.765 1.00 68.69 240 TYR A C 1
ATOM 2007 O O . TYR A 1 240 ? 6.048 -15.279 -16.250 1.00 68.69 240 TYR A O 1
ATOM 2015 N N . GLN A 1 241 ? 7.180 -14.475 -18.029 1.00 73.62 241 GLN A N 1
ATOM 2016 C CA . GLN A 1 241 ? 6.028 -14.303 -18.927 1.00 73.62 241 GLN A CA 1
ATOM 2017 C C . GLN A 1 241 ? 4.845 -13.584 -18.244 1.00 73.62 241 GLN A C 1
ATOM 2019 O O . GLN A 1 241 ? 3.748 -14.133 -18.119 1.00 73.62 241 GLN A O 1
ATOM 2024 N N . SER A 1 242 ? 5.089 -12.359 -17.767 1.00 71.69 242 SER A N 1
ATOM 2025 C CA . SER A 1 242 ? 4.153 -11.555 -16.964 1.00 71.69 242 SER A CA 1
ATOM 2026 C C . SER A 1 242 ? 2.723 -11.513 -17.513 1.00 71.69 242 SER A C 1
ATOM 2028 O O . SER A 1 242 ? 1.783 -11.670 -16.741 1.00 71.69 242 SER A O 1
ATOM 2030 N N . GLU A 1 243 ? 2.547 -11.369 -18.825 1.00 75.69 243 GLU A N 1
ATOM 2031 C CA . GLU A 1 243 ? 1.234 -11.299 -19.481 1.00 75.69 243 GLU A CA 1
ATOM 2032 C C . GLU A 1 243 ? 0.406 -12.579 -19.327 1.00 75.69 243 GLU A C 1
ATOM 2034 O O . GLU A 1 243 ? -0.815 -12.516 -19.223 1.00 75.69 243 GLU A O 1
ATOM 2039 N N . LYS A 1 244 ? 1.062 -13.742 -19.273 1.00 81.25 244 LYS A N 1
ATOM 2040 C CA . LYS A 1 244 ? 0.392 -15.041 -19.125 1.00 81.25 244 LYS A CA 1
ATOM 2041 C C . LYS A 1 244 ? 0.249 -15.437 -17.660 1.00 81.25 244 LYS A C 1
ATOM 2043 O O . LYS A 1 244 ? -0.785 -15.952 -17.251 1.00 81.25 244 LYS A O 1
ATOM 2048 N N . ASN A 1 245 ? 1.279 -15.165 -16.862 1.00 82.75 245 ASN A N 1
ATOM 2049 C CA . ASN A 1 245 ? 1.384 -15.673 -15.497 1.00 82.75 245 ASN A CA 1
ATOM 2050 C C . ASN A 1 245 ? 0.920 -14.678 -14.425 1.00 82.75 245 ASN A C 1
ATOM 2052 O O . ASN A 1 245 ? 0.969 -15.008 -13.240 1.00 82.75 245 ASN A O 1
ATOM 2056 N N . TRP A 1 246 ? 0.456 -13.472 -14.783 1.00 83.94 246 TRP A N 1
ATOM 2057 C CA . TRP A 1 246 ? 0.024 -12.476 -13.793 1.00 83.94 246 TRP A CA 1
ATOM 2058 C C . TRP A 1 246 ? -0.995 -12.992 -12.757 1.00 83.94 246 TRP A C 1
ATOM 2060 O O . TRP A 1 246 ? -0.844 -12.574 -11.605 1.00 83.94 246 TRP A O 1
ATOM 2070 N N . PRO A 1 247 ? -1.964 -13.892 -13.065 1.00 90.00 247 PRO A N 1
ATOM 2071 C CA . PRO A 1 247 ? -2.905 -14.375 -12.054 1.00 90.00 247 PRO A CA 1
ATOM 2072 C C . PRO A 1 247 ? -2.202 -15.205 -10.979 1.00 90.00 247 PRO A C 1
ATOM 2074 O O . PRO A 1 247 ? -2.495 -15.059 -9.793 1.00 90.00 247 PRO A O 1
ATOM 2077 N N . LEU A 1 248 ? -1.226 -16.029 -11.379 1.00 90.44 248 LEU A N 1
ATOM 2078 C CA . LEU A 1 248 ? -0.409 -16.818 -10.460 1.00 90.44 248 LEU A CA 1
ATOM 2079 C C . LEU A 1 248 ? 0.375 -15.894 -9.529 1.00 90.44 248 LEU A C 1
ATOM 2081 O O . LEU A 1 248 ? 0.222 -15.987 -8.316 1.00 90.44 248 LEU A O 1
ATOM 2085 N N . TYR A 1 249 ? 1.135 -14.949 -10.089 1.00 87.00 249 TYR A N 1
ATOM 2086 C CA . TYR A 1 249 ? 1.886 -13.986 -9.284 1.00 87.00 249 TYR A CA 1
ATOM 2087 C C . TYR A 1 249 ? 0.977 -13.231 -8.311 1.00 87.00 249 TYR A C 1
ATOM 2089 O O . TYR A 1 249 ? 1.265 -13.205 -7.118 1.00 87.00 249 TYR A O 1
ATOM 2097 N N . LEU A 1 250 ? -0.137 -12.669 -8.789 1.00 88.12 250 LEU A N 1
ATOM 2098 C CA . LEU A 1 250 ? -1.061 -11.906 -7.951 1.00 88.12 250 LEU A CA 1
ATOM 2099 C C . LEU A 1 250 ? -1.647 -12.761 -6.818 1.00 88.12 250 LEU A C 1
ATOM 2101 O O . LEU A 1 250 ? -1.612 -12.353 -5.659 1.00 88.12 250 LEU A O 1
ATOM 2105 N N . SER A 1 251 ? -2.156 -13.950 -7.145 1.00 92.81 251 SER A N 1
ATOM 2106 C CA . SER A 1 251 ? -2.762 -14.863 -6.174 1.00 92.81 251 SER A CA 1
ATOM 2107 C C . SER A 1 251 ? -1.759 -15.310 -5.111 1.00 92.81 251 SER A C 1
ATOM 2109 O O . SER A 1 251 ? -2.026 -15.180 -3.920 1.00 92.81 251 SER A O 1
ATOM 2111 N N . SER A 1 252 ? -0.567 -15.751 -5.507 1.00 92.88 252 SER A N 1
ATOM 2112 C CA . SER A 1 252 ? 0.474 -16.190 -4.581 1.00 92.88 252 SER A CA 1
ATOM 2113 C C . SER A 1 252 ? 0.966 -15.047 -3.700 1.00 92.88 252 SER A C 1
ATOM 2115 O O . SER A 1 252 ? 1.119 -15.225 -2.495 1.00 92.88 252 SER A O 1
ATOM 2117 N N . ALA A 1 253 ? 1.181 -13.864 -4.269 1.00 89.44 253 ALA A N 1
ATOM 2118 C CA . ALA A 1 253 ? 1.657 -12.706 -3.526 1.00 89.44 253 ALA A CA 1
ATOM 2119 C C . ALA A 1 253 ? 0.621 -12.114 -2.563 1.00 89.44 253 ALA A C 1
ATOM 2121 O O . ALA A 1 253 ? 1.005 -11.464 -1.596 1.00 89.44 253 ALA A O 1
ATOM 2122 N N . LEU A 1 254 ? -0.671 -12.366 -2.785 1.00 91.50 254 LEU A N 1
ATOM 2123 C CA . LEU A 1 254 ? -1.720 -12.077 -1.810 1.00 91.50 254 LEU A CA 1
ATOM 2124 C C . LEU A 1 254 ? -1.807 -13.184 -0.753 1.00 91.50 254 LEU A C 1
ATOM 2126 O O . LEU A 1 254 ? -1.694 -12.921 0.439 1.00 91.50 254 LEU A O 1
ATOM 2130 N N . LEU A 1 255 ? -1.971 -14.436 -1.179 1.00 95.31 255 LEU A N 1
ATOM 2131 C CA . LEU A 1 255 ? -2.332 -15.537 -0.288 1.00 95.31 255 LEU A CA 1
ATOM 2132 C C . LEU A 1 255 ? -1.165 -16.020 0.580 1.00 95.31 255 LEU A C 1
ATOM 2134 O O . LEU A 1 255 ? -1.367 -16.294 1.765 1.00 95.31 255 LEU A O 1
ATOM 2138 N N . ILE A 1 256 ? 0.052 -16.117 0.030 1.00 94.38 256 ILE A N 1
ATOM 2139 C CA . ILE A 1 256 ? 1.212 -16.642 0.767 1.00 94.38 256 ILE A CA 1
ATOM 2140 C C . ILE A 1 256 ? 1.555 -15.739 1.959 1.00 94.38 256 ILE A C 1
ATOM 2142 O O . ILE A 1 256 ? 1.642 -16.266 3.070 1.00 94.38 256 ILE A O 1
ATOM 2146 N N . PRO A 1 257 ? 1.685 -14.404 1.814 1.00 92.31 257 PRO A N 1
ATOM 2147 C CA . PRO A 1 257 ? 1.928 -13.539 2.963 1.00 92.31 257 PRO A CA 1
ATOM 2148 C C . PRO A 1 257 ? 0.782 -13.547 3.974 1.00 92.31 257 PRO A C 1
ATOM 2150 O O . PRO A 1 257 ? 1.047 -13.603 5.173 1.00 92.31 257 PRO A O 1
ATOM 2153 N N . THR A 1 258 ? -0.479 -13.547 3.519 1.00 93.06 258 THR A N 1
ATOM 2154 C CA . THR A 1 258 ? -1.652 -13.590 4.408 1.00 93.06 258 THR A CA 1
ATOM 2155 C C . THR A 1 258 ? -1.648 -14.839 5.281 1.00 93.06 258 THR A C 1
ATOM 2157 O O . THR A 1 258 ? -1.666 -14.750 6.511 1.00 93.06 258 THR A O 1
ATOM 2160 N N . PHE A 1 259 ? -1.591 -16.023 4.671 1.00 95.19 259 PHE A N 1
ATOM 2161 C CA . PHE A 1 259 ? -1.626 -17.271 5.430 1.00 95.19 259 PHE A CA 1
ATOM 2162 C C . PHE A 1 259 ? -0.318 -17.536 6.173 1.00 95.19 259 PHE A C 1
ATOM 2164 O O . PHE A 1 259 ? -0.357 -18.072 7.281 1.00 95.19 259 PHE A O 1
ATOM 2171 N N . GLY A 1 260 ? 0.820 -17.093 5.635 1.00 92.00 260 GLY A N 1
ATOM 2172 C CA . GLY A 1 260 ? 2.109 -17.122 6.319 1.00 92.00 260 GLY A CA 1
ATOM 2173 C C . GLY A 1 260 ? 2.087 -16.318 7.621 1.00 92.00 260 GLY A C 1
ATOM 2174 O O . GLY A 1 260 ? 2.493 -16.826 8.667 1.00 92.00 260 GLY A O 1
ATOM 2175 N N . ALA A 1 261 ? 1.539 -15.100 7.608 1.00 89.38 261 ALA A N 1
ATOM 2176 C CA . ALA A 1 261 ? 1.396 -14.273 8.807 1.00 89.38 261 ALA A CA 1
ATOM 2177 C C . ALA A 1 261 ? 0.440 -14.904 9.837 1.00 89.38 261 ALA A C 1
ATOM 2179 O O . ALA A 1 261 ? 0.751 -14.981 11.029 1.00 89.38 261 ALA A O 1
ATOM 2180 N N . ILE A 1 262 ? -0.704 -15.428 9.386 1.00 91.00 262 ILE A N 1
ATOM 2181 C CA . ILE A 1 262 ? -1.665 -16.112 10.265 1.00 91.00 262 ILE A CA 1
ATOM 2182 C C . ILE A 1 262 ? -1.025 -17.348 10.914 1.00 91.00 262 ILE A C 1
ATOM 2184 O O . ILE A 1 262 ? -1.160 -17.562 12.123 1.00 91.00 262 ILE A O 1
ATOM 2188 N N . TYR A 1 263 ? -0.318 -18.162 10.129 1.00 93.19 263 TYR A N 1
ATOM 2189 C CA . TYR A 1 263 ? 0.321 -19.385 10.603 1.00 93.19 263 TYR A CA 1
ATOM 2190 C C . TYR A 1 263 ? 1.469 -19.097 11.574 1.00 93.19 263 TYR A C 1
ATOM 2192 O O . TYR A 1 263 ? 1.518 -19.682 12.657 1.00 93.19 263 TYR A O 1
ATOM 2200 N N . THR A 1 264 ? 2.350 -18.150 11.243 1.00 88.19 264 THR A N 1
ATOM 2201 C CA . THR A 1 264 ? 3.473 -17.766 12.114 1.00 88.19 264 THR A CA 1
ATOM 2202 C C . THR A 1 264 ? 2.994 -17.208 13.450 1.00 88.19 264 THR A C 1
ATOM 2204 O O . THR A 1 264 ? 3.538 -17.588 14.485 1.00 88.19 264 THR A O 1
ATOM 2207 N N . ARG A 1 265 ? 1.916 -16.408 13.483 1.00 86.00 265 ARG A N 1
ATOM 2208 C CA . ARG A 1 265 ? 1.303 -15.965 14.749 1.00 86.00 265 ARG A CA 1
ATOM 2209 C C . ARG A 1 265 ? 0.740 -17.122 15.569 1.00 86.00 265 ARG A C 1
ATOM 2211 O O . ARG A 1 265 ? 0.935 -17.150 16.784 1.00 86.00 265 ARG A O 1
ATOM 2218 N N . LYS A 1 266 ? 0.060 -18.086 14.939 1.00 89.19 266 LYS A N 1
ATOM 2219 C CA . LYS A 1 266 ? -0.434 -19.290 15.635 1.00 89.19 266 LYS A CA 1
ATOM 2220 C C . LYS A 1 266 ? 0.719 -20.105 16.225 1.00 89.19 266 LYS A C 1
ATOM 2222 O O . LYS A 1 266 ? 0.643 -20.522 17.380 1.00 89.19 266 LYS A O 1
ATOM 2227 N N . LEU A 1 267 ? 1.796 -20.285 15.462 1.00 88.44 267 LEU A N 1
ATOM 2228 C CA . LEU A 1 267 ? 2.988 -20.997 15.910 1.00 88.44 267 LEU A CA 1
ATOM 2229 C C . LEU A 1 267 ? 3.680 -20.266 17.069 1.00 88.44 267 LEU A C 1
ATOM 2231 O O . LEU A 1 267 ? 3.964 -20.884 18.093 1.00 88.44 267 LEU A O 1
ATOM 2235 N N . ALA A 1 268 ? 3.877 -18.951 16.953 1.00 83.81 268 ALA A N 1
ATOM 2236 C CA . ALA A 1 268 ? 4.474 -18.126 17.998 1.00 83.81 268 ALA A CA 1
ATOM 2237 C C . ALA A 1 268 ? 3.673 -18.200 19.307 1.00 83.81 268 ALA A C 1
ATOM 2239 O O . ALA A 1 268 ? 4.255 -18.428 20.366 1.00 83.81 268 ALA A O 1
ATOM 2240 N N . LYS A 1 269 ? 2.336 -18.109 19.241 1.00 84.38 269 LYS A N 1
ATOM 2241 C CA . LYS A 1 269 ? 1.461 -18.282 20.413 1.00 84.38 269 LYS A CA 1
ATOM 2242 C C . LYS A 1 269 ? 1.639 -19.652 21.067 1.00 84.38 269 LYS A C 1
ATOM 2244 O O . LYS A 1 269 ? 1.748 -19.729 22.287 1.00 84.38 269 LYS A O 1
ATOM 2249 N N . ARG A 1 270 ? 1.716 -20.727 20.275 1.00 88.06 270 ARG A N 1
ATOM 2250 C CA . ARG A 1 270 ? 1.925 -22.089 20.790 1.00 88.06 270 ARG A CA 1
ATOM 2251 C C . ARG A 1 270 ? 3.280 -22.237 21.487 1.00 88.06 270 ARG A C 1
ATOM 2253 O O . ARG A 1 270 ? 3.342 -22.799 22.578 1.00 88.06 270 ARG A O 1
ATOM 2260 N N . ILE A 1 271 ? 4.345 -21.703 20.889 1.00 86.69 271 ILE A N 1
ATOM 2261 C CA . ILE A 1 271 ? 5.699 -21.745 21.458 1.00 86.69 271 ILE A CA 1
ATOM 2262 C C . ILE A 1 271 ? 5.751 -20.937 22.760 1.00 86.69 271 ILE A C 1
ATOM 2264 O O . ILE A 1 271 ? 6.159 -21.467 23.792 1.00 86.69 271 ILE A O 1
ATOM 2268 N N . ILE A 1 272 ? 5.266 -19.693 22.756 1.00 84.38 272 ILE A N 1
ATOM 2269 C CA . ILE A 1 272 ? 5.234 -18.830 23.947 1.00 84.38 272 ILE A CA 1
ATOM 2270 C C . ILE A 1 272 ? 4.394 -19.472 25.059 1.00 84.38 272 ILE A C 1
ATOM 2272 O O . ILE A 1 272 ? 4.848 -19.542 26.200 1.00 84.38 272 ILE A O 1
ATOM 2276 N N . GLY A 1 273 ? 3.220 -20.017 24.730 1.00 79.69 273 GLY A N 1
ATOM 2277 C CA . GLY A 1 273 ? 2.374 -20.735 25.686 1.00 79.69 273 GLY A CA 1
ATOM 2278 C C . GLY A 1 273 ? 3.082 -21.938 26.314 1.00 79.69 273 GLY A C 1
ATOM 2279 O O . GLY A 1 273 ? 2.990 -22.146 27.526 1.00 79.69 273 GLY A O 1
ATOM 2280 N N . SER A 1 274 ? 3.860 -22.689 25.527 1.00 81.00 274 SER A N 1
ATOM 2281 C CA . SER A 1 274 ? 4.652 -23.812 26.044 1.00 81.00 274 SER A CA 1
ATOM 2282 C C . SER A 1 274 ? 5.776 -23.358 26.985 1.00 81.00 274 SER A C 1
ATOM 2284 O O . SER A 1 274 ? 5.964 -23.955 28.044 1.00 81.00 274 SER A O 1
ATOM 2286 N N . ILE A 1 275 ? 6.460 -22.252 26.665 1.00 81.69 275 ILE A N 1
ATOM 2287 C CA . ILE A 1 275 ? 7.524 -21.673 27.497 1.00 81.69 275 ILE A CA 1
ATOM 2288 C C . ILE A 1 275 ? 6.954 -21.156 28.822 1.00 81.69 275 ILE A C 1
ATOM 2290 O O . ILE A 1 275 ? 7.523 -21.423 29.881 1.00 81.69 275 ILE A O 1
ATOM 2294 N N . ILE A 1 276 ? 5.823 -20.444 28.784 1.00 80.06 276 ILE A N 1
ATOM 2295 C CA . ILE A 1 276 ? 5.149 -19.947 29.992 1.00 80.06 276 ILE A CA 1
ATOM 2296 C C . ILE A 1 276 ? 4.725 -21.122 30.873 1.00 80.06 276 ILE A C 1
ATOM 2298 O O . ILE A 1 276 ? 5.014 -21.113 32.068 1.00 80.06 276 ILE A O 1
ATOM 2302 N N . SER A 1 277 ? 4.122 -22.158 30.286 1.00 74.00 277 SER A N 1
ATOM 2303 C CA . SER A 1 277 ? 3.690 -23.356 31.017 1.00 74.00 277 SER A CA 1
ATOM 2304 C C . SER A 1 277 ? 4.877 -24.087 31.660 1.00 74.00 277 SER A C 1
ATOM 2306 O O . SER A 1 277 ? 4.815 -24.457 32.831 1.00 74.00 277 SER A O 1
ATOM 2308 N N . ALA A 1 278 ? 6.001 -24.219 30.948 1.00 74.06 278 ALA A N 1
ATOM 2309 C CA . ALA A 1 278 ? 7.229 -24.805 31.487 1.00 74.06 278 ALA A CA 1
ATOM 2310 C C . ALA A 1 278 ? 7.823 -23.968 32.635 1.00 74.06 278 ALA A C 1
ATOM 2312 O O . ALA A 1 278 ? 8.252 -24.515 33.653 1.00 74.06 278 ALA A O 1
ATOM 2313 N N . LYS A 1 279 ? 7.814 -22.634 32.509 1.00 75.25 279 LYS A N 1
ATOM 2314 C CA . LYS A 1 279 ? 8.298 -21.713 33.547 1.00 75.25 279 LYS A CA 1
ATOM 2315 C C . LYS A 1 279 ? 7.400 -21.727 34.788 1.00 75.25 279 LYS A C 1
ATOM 2317 O O . LYS A 1 279 ? 7.917 -21.668 35.903 1.00 75.25 279 LYS A O 1
ATOM 2322 N N . LEU A 1 280 ? 6.083 -21.840 34.605 1.00 70.69 280 LEU A N 1
ATOM 2323 C CA . LEU A 1 280 ? 5.108 -21.949 35.691 1.00 70.69 280 LEU A CA 1
ATOM 2324 C C . LEU A 1 280 ? 5.275 -23.275 36.445 1.00 70.69 280 LEU A C 1
ATOM 2326 O O . LEU A 1 280 ? 5.422 -23.258 37.665 1.00 70.69 280 LEU A O 1
ATOM 2330 N N . ASN A 1 281 ? 5.376 -24.397 35.723 1.00 69.56 281 ASN A N 1
ATOM 2331 C CA . ASN A 1 281 ? 5.622 -25.714 36.317 1.00 69.56 281 ASN A CA 1
ATOM 2332 C C . ASN A 1 281 ? 6.931 -25.751 37.113 1.00 69.56 281 ASN A C 1
ATOM 2334 O O . ASN A 1 281 ? 6.940 -26.245 38.234 1.00 69.56 281 ASN A O 1
ATOM 2338 N N . ARG A 1 282 ? 8.014 -25.150 36.597 1.00 69.50 282 ARG A N 1
ATOM 2339 C CA . ARG A 1 282 ? 9.299 -25.072 37.314 1.00 69.50 282 ARG A CA 1
ATOM 2340 C C . ARG A 1 282 ? 9.207 -24.252 38.605 1.00 69.50 282 ARG A C 1
ATOM 2342 O O . ARG A 1 282 ? 9.854 -24.577 39.595 1.00 69.50 282 ARG A O 1
ATOM 2349 N N . LYS A 1 283 ? 8.405 -23.182 38.611 1.00 66.31 283 LYS A N 1
ATOM 2350 C CA . LYS A 1 283 ? 8.181 -22.341 39.798 1.00 66.31 283 LYS A CA 1
ATOM 2351 C C . LYS A 1 283 ? 7.313 -23.053 40.843 1.00 66.31 283 LYS A C 1
ATOM 2353 O O . LYS A 1 283 ? 7.547 -22.885 42.035 1.00 66.31 283 LYS A O 1
ATOM 2358 N N . LEU A 1 284 ? 6.364 -23.876 40.397 1.00 57.41 284 LEU A N 1
ATOM 2359 C CA . LEU A 1 284 ? 5.505 -24.698 41.253 1.00 57.41 284 LEU A CA 1
ATOM 2360 C C . LEU A 1 284 ? 6.261 -25.884 41.870 1.00 57.41 284 LEU A C 1
ATOM 2362 O O . LEU A 1 284 ? 6.089 -26.144 43.053 1.00 57.41 284 LEU A O 1
ATOM 2366 N N . THR A 1 285 ? 7.178 -26.532 41.142 1.00 58.81 285 THR A N 1
ATOM 2367 C CA . THR A 1 285 ? 8.025 -27.613 41.691 1.00 58.81 285 THR A CA 1
ATOM 2368 C C . THR A 1 285 ? 9.019 -27.148 42.761 1.00 58.81 285 THR A C 1
ATOM 2370 O O . THR A 1 285 ? 9.544 -27.973 43.499 1.00 58.81 285 THR A O 1
ATOM 2373 N N . HIS A 1 286 ? 9.279 -25.840 42.866 1.00 56.69 286 HIS A N 1
ATOM 2374 C CA . HIS A 1 286 ? 10.139 -25.248 43.899 1.00 56.69 286 HIS A CA 1
ATOM 2375 C C . HIS A 1 286 ? 9.361 -24.543 45.024 1.00 56.69 286 HIS A C 1
ATOM 2377 O O . HIS A 1 286 ? 9.982 -23.990 45.931 1.00 56.69 286 HIS A O 1
ATOM 2383 N N . SER A 1 287 ? 8.024 -24.549 44.995 1.00 47.47 287 SER A N 1
ATOM 2384 C CA . SER A 1 287 ? 7.198 -23.977 46.061 1.00 47.47 287 SER A CA 1
ATOM 2385 C C . SER A 1 287 ? 6.577 -25.102 46.900 1.00 47.47 287 SER A C 1
ATOM 2387 O O . SER A 1 287 ? 5.732 -25.832 46.386 1.00 47.47 287 SER A O 1
ATOM 2389 N N . PRO A 1 288 ? 6.937 -25.252 48.188 1.00 51.28 288 PRO A N 1
ATOM 2390 C CA . PRO A 1 288 ? 6.458 -26.359 49.019 1.00 51.28 288 PRO A CA 1
ATOM 2391 C C . PRO A 1 288 ? 4.982 -26.243 49.461 1.00 51.28 288 PRO A C 1
ATOM 2393 O O . PRO A 1 288 ? 4.558 -27.005 50.321 1.00 51.28 288 PRO A O 1
ATOM 2396 N N . TYR A 1 289 ? 4.185 -25.321 48.897 1.00 52.56 289 TYR A N 1
ATOM 2397 C CA . TYR A 1 289 ? 2.863 -24.963 49.442 1.00 52.56 289 TYR A CA 1
ATOM 2398 C C . TYR A 1 289 ? 1.684 -24.895 48.455 1.00 52.56 289 TYR A C 1
ATOM 2400 O O . TYR A 1 289 ? 0.617 -24.436 48.852 1.00 52.56 289 TYR A O 1
ATOM 2408 N N . PHE A 1 290 ? 1.791 -25.353 47.202 1.00 51.09 290 PHE A N 1
ATOM 2409 C CA . PHE A 1 290 ? 0.667 -25.222 46.253 1.00 51.09 290 PHE A CA 1
ATOM 2410 C C . PHE A 1 290 ? 0.039 -26.558 45.831 1.00 51.09 290 PHE A C 1
ATOM 2412 O O . PHE A 1 290 ? 0.435 -27.182 44.849 1.00 51.09 290 PHE A O 1
ATOM 2419 N N . SER A 1 291 ? -0.998 -26.967 46.569 1.00 47.81 291 SER A N 1
ATOM 2420 C CA . SER A 1 291 ? -1.892 -28.077 46.233 1.00 47.81 291 SER A CA 1
ATOM 2421 C C . SER A 1 291 ? -2.996 -27.649 45.241 1.00 47.81 291 SER A C 1
ATOM 2423 O O . SER A 1 291 ? -3.881 -26.846 45.526 1.00 47.81 291 SER A O 1
ATOM 2425 N N . THR A 1 292 ? -2.882 -28.182 44.022 1.00 50.44 292 THR A N 1
ATOM 2426 C CA . THR A 1 292 ? -3.920 -28.758 43.129 1.00 50.44 292 THR A CA 1
ATOM 2427 C C . THR A 1 292 ? -5.252 -28.059 42.777 1.00 50.44 292 THR A C 1
ATOM 2429 O O . THR A 1 292 ? -5.850 -28.484 41.792 1.00 50.44 292 THR A O 1
ATOM 2432 N N . LEU A 1 293 ? -5.730 -26.990 43.425 1.00 46.97 293 LEU A N 1
ATOM 2433 C CA . LEU A 1 293 ? -7.106 -26.481 43.183 1.00 46.97 293 LEU A CA 1
ATOM 2434 C C . LEU A 1 293 ? -7.238 -25.158 42.402 1.00 46.97 293 LEU A C 1
ATOM 2436 O O . LEU A 1 293 ? -8.308 -24.867 41.874 1.00 46.97 293 LEU A O 1
ATOM 2440 N N . VAL A 1 294 ? -6.162 -24.385 42.226 1.00 51.94 294 VAL A N 1
ATOM 2441 C CA . VAL A 1 294 ? -6.204 -23.083 41.507 1.00 51.94 294 VAL A CA 1
ATOM 2442 C C . VAL A 1 294 ? -5.934 -23.228 39.995 1.00 51.94 294 VAL A C 1
ATOM 2444 O O . VAL A 1 294 ? -6.140 -22.306 39.206 1.00 51.94 294 VAL A O 1
ATOM 2447 N N . HIS A 1 295 ? -5.526 -24.420 39.556 1.00 50.53 295 HIS A N 1
ATOM 2448 C CA . HIS A 1 295 ? -4.860 -24.619 38.267 1.00 50.53 295 HIS A CA 1
ATOM 2449 C C . HIS A 1 295 ? -5.763 -24.506 37.027 1.00 50.53 295 HIS A C 1
ATOM 2451 O O . HIS A 1 295 ? -5.257 -24.277 35.930 1.00 50.53 295 HIS A O 1
ATOM 2457 N N . LYS A 1 296 ? -7.086 -24.658 37.178 1.00 48.19 296 LYS A N 1
ATOM 2458 C CA . LYS A 1 296 ? -8.017 -24.664 36.037 1.00 48.19 296 LYS A CA 1
ATOM 2459 C C . LYS A 1 296 ? -8.617 -23.286 35.744 1.00 48.19 296 LYS A C 1
ATOM 2461 O O . LYS A 1 296 ? -8.754 -22.919 34.588 1.00 48.19 296 LYS A O 1
ATOM 2466 N N . ARG A 1 297 ? -8.907 -22.485 36.777 1.00 46.12 297 ARG A N 1
ATOM 2467 C CA . ARG A 1 297 ? -9.601 -21.193 36.615 1.00 46.12 297 ARG A CA 1
ATOM 2468 C C . ARG A 1 297 ? -8.698 -20.083 36.073 1.00 46.12 297 ARG A C 1
ATOM 2470 O O . ARG A 1 297 ? -9.151 -19.256 35.298 1.00 46.12 297 ARG A O 1
ATOM 2477 N N . HIS A 1 298 ? -7.419 -20.093 36.447 1.00 47.09 298 HIS A N 1
ATOM 2478 C CA . HIS A 1 298 ? -6.485 -19.032 36.059 1.00 47.09 298 HIS A CA 1
ATOM 2479 C C . HIS A 1 298 ? -5.921 -19.208 34.637 1.00 47.09 298 HIS A C 1
ATOM 2481 O O . HIS A 1 298 ? -5.493 -18.243 34.011 1.00 47.09 298 HIS A O 1
ATOM 2487 N N . TYR A 1 299 ? -5.951 -20.433 34.101 1.00 49.91 299 TYR A N 1
ATOM 2488 C CA . TYR A 1 299 ? -5.506 -20.723 32.735 1.00 49.91 299 TYR A CA 1
ATOM 2489 C C . TYR A 1 299 ? -6.512 -20.216 31.687 1.00 49.91 299 TYR A C 1
ATOM 2491 O O . TYR A 1 299 ? -6.109 -19.674 30.661 1.00 49.91 299 TYR A O 1
ATOM 2499 N N . ASP A 1 300 ? -7.812 -20.309 31.987 1.00 52.19 300 ASP A N 1
ATOM 2500 C CA . ASP A 1 300 ? -8.889 -19.872 31.088 1.00 52.19 300 ASP A CA 1
ATOM 2501 C C . ASP A 1 300 ? -9.045 -18.337 31.032 1.00 52.19 300 ASP A C 1
ATOM 2503 O O . ASP A 1 300 ? -9.544 -17.804 30.041 1.00 52.19 300 ASP A O 1
ATOM 2507 N N . GLU A 1 301 ? -8.592 -17.610 32.060 1.00 50.25 301 GLU A N 1
ATOM 2508 C CA . GLU A 1 301 ? -8.595 -16.137 32.080 1.00 50.25 301 GLU A CA 1
ATOM 2509 C C . GLU A 1 301 ? -7.392 -15.513 31.359 1.00 50.25 301 GLU A C 1
ATOM 2511 O O . GLU A 1 301 ? -7.520 -14.428 30.805 1.00 50.25 301 GLU A O 1
ATOM 2516 N N . LEU A 1 302 ? -6.243 -16.196 31.311 1.00 46.53 302 LEU A N 1
ATOM 2517 C CA . LEU A 1 302 ? -5.030 -15.703 30.636 1.00 46.53 302 LEU A CA 1
ATOM 2518 C C . LEU A 1 302 ? -5.014 -15.962 29.118 1.00 46.53 302 LEU A C 1
ATOM 2520 O O . LEU A 1 302 ? -4.135 -15.458 28.418 1.00 46.53 302 LEU A O 1
ATOM 2524 N N . LEU A 1 303 ? -5.949 -16.772 28.612 1.00 46.06 303 LEU A N 1
ATOM 2525 C CA . LEU A 1 303 ? -6.072 -17.142 27.196 1.00 46.06 303 LEU A CA 1
ATOM 2526 C C . LEU A 1 303 ? -7.169 -16.373 26.434 1.00 46.06 303 LEU A C 1
ATOM 2528 O O . LEU A 1 303 ? -7.304 -16.583 25.225 1.00 46.06 303 LEU A O 1
ATOM 2532 N N . LYS A 1 304 ? -7.926 -15.502 27.111 1.00 43.12 304 LYS A N 1
ATOM 2533 C CA . LYS A 1 304 ? -8.829 -14.519 26.490 1.00 43.12 304 LYS A CA 1
ATOM 2534 C C . LYS A 1 304 ? -8.084 -13.221 26.197 1.00 43.12 304 LYS A C 1
ATOM 2536 O O . LYS A 1 304 ? -8.346 -12.653 25.115 1.00 43.12 304 LYS A O 1
#